Protein AF-A0A520H156-F1 (afdb_monomer_lite)

Sequence (321 aa):
MANARFVVARAAPFARDPRWNNLVDLRQGMDAGEWRDSNDGLGGGRYPYDINAVLVPAALRSIEAIARAGLLAPYARPADKVLLAQLGAMATTWSTRAPGLFVQTVAPATARAAIGRYAASVGVPPAPALAAIGDRPVRYNAIALDGQGRAVPILHSDDGFALLFGDPSAETLDVAAATIAQPFPAGLMTGIGMLVANPVHADPALQRRFGPEAYHGTVVWSWQQALVAAGLARQLARRDLPAATCTRLAAAQAGLWTAIDAGRSVQSSELWSWRYADGAYRIAPFGASGGDADESNAAQLWSTVYLAVKRPTGPAACTAR

Secondary structure (DSSP, 8-state):
-HHHHHHHHHHHHHHHS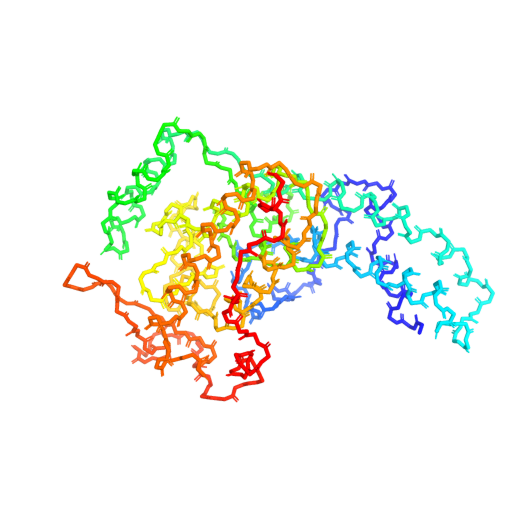-SGGGS-PPPTT-S--STT--TTTTTT-SEEHIIIIIIHHHHHHHHHHHHHTTTTGGG--TTHHHHHHHHHHHHHHHHHHSGGGTEEEE-HHHHHHHHHHHHHHTT--SHHHHHHHTTSPEEEE-SEE-TTS-EE--EETTHHHHHHH----HHHHHHHHHHHHSBTTTSSEETTEEBSEE-TTS-HHHHHHTSTTSTTSS-EEHHHHHHHHHHHHHHHT-SSS-HHHHHHHHHHHHHHHHHHHHTGGGTTSSEEEEEEETTEEEEE-TTTTS--SSPPPS--GGGGGGGT-----S--GGG--

Foldseek 3Di:
DVVLVVLLVLLVQCLVPVDLLSARFDDPPALDDDDLRDSPLQVQFTHFCLVQQFDSLLSLVVLLVCVVVVVCVVVDDPVCVVVSVCSNSSSVSRNVRRQVLFKDKAFQVLLLVLLVVLCVVQVHDSVQLCVLCPRHIQIAGARHAHPVSHGQQKHFLSVLSCLQRHQDDLVSLLNNLQQQQGDPPNHQAFLQAGFGIHNSNPDPVSLVCQALLHSSHRKHFLLSLLSNLNSLLSNLQDQPHDPVSNVSSVSSNVRRVSNCVSNVVCSLWRIWGWGQDPNHIDTHQHPPVVPRPDHTDSHDPSSCSPVPRDRDDDDRNNNPD

Structure (mmCIF, N/CA/C/O backbone):
data_AF-A0A520H156-F1
#
_entry.id   AF-A0A520H156-F1
#
loop_
_atom_site.group_PDB
_atom_site.id
_atom_site.type_symbol
_atom_site.label_atom_id
_atom_site.label_alt_id
_atom_site.label_comp_id
_atom_site.label_asym_id
_atom_site.label_entity_id
_atom_site.label_seq_id
_atom_site.pdbx_PDB_ins_code
_atom_site.Cartn_x
_atom_site.Cartn_y
_atom_site.Cartn_z
_atom_site.occupancy
_atom_site.B_iso_or_equiv
_atom_site.auth_seq_id
_atom_site.auth_comp_id
_atom_site.auth_asym_id
_atom_site.auth_atom_id
_atom_site.pdbx_PDB_model_num
ATOM 1 N N . MET A 1 1 ? 16.796 -13.173 -19.684 1.00 93.56 1 MET A N 1
ATOM 2 C CA . MET A 1 1 ? 16.211 -12.215 -20.658 1.00 93.56 1 MET A CA 1
ATOM 3 C C . MET A 1 1 ? 14.722 -12.401 -20.960 1.00 93.56 1 MET A C 1
ATOM 5 O O . MET A 1 1 ? 14.069 -11.387 -21.154 1.00 93.56 1 MET A O 1
ATOM 9 N N . ALA A 1 2 ? 14.155 -13.617 -21.018 1.00 94.12 2 ALA A N 1
ATOM 10 C CA . ALA A 1 2 ? 12.730 -13.807 -21.356 1.00 94.12 2 ALA A CA 1
ATOM 11 C C . ALA A 1 2 ? 11.772 -12.962 -20.487 1.00 94.12 2 ALA A C 1
ATOM 13 O O . ALA A 1 2 ? 10.987 -12.184 -21.025 1.00 94.12 2 ALA A O 1
ATOM 14 N N . ASN A 1 3 ? 11.935 -13.009 -19.161 1.00 94.56 3 ASN A N 1
ATOM 15 C CA . ASN A 1 3 ? 11.120 -12.224 -18.225 1.00 94.56 3 ASN A CA 1
ATOM 16 C C . ASN A 1 3 ? 11.280 -10.709 -18.424 1.00 94.56 3 ASN A C 1
ATOM 18 O O . ASN A 1 3 ? 10.296 -9.982 -18.384 1.00 94.56 3 ASN A O 1
ATOM 22 N N . ALA A 1 4 ? 12.496 -10.230 -18.713 1.00 96.00 4 ALA A N 1
ATOM 23 C CA . ALA A 1 4 ? 12.730 -8.812 -18.992 1.00 96.00 4 ALA A CA 1
ATOM 24 C C . ALA A 1 4 ? 11.957 -8.344 -20.235 1.00 96.00 4 ALA A C 1
ATOM 26 O O . ALA A 1 4 ? 11.318 -7.295 -20.209 1.00 96.00 4 ALA A O 1
ATOM 27 N N . ARG A 1 5 ? 11.952 -9.152 -21.306 1.00 96.56 5 ARG A N 1
ATOM 28 C CA . ARG A 1 5 ? 11.167 -8.857 -22.515 1.00 96.56 5 ARG A CA 1
ATOM 29 C C . ARG A 1 5 ? 9.669 -8.838 -22.225 1.00 96.56 5 ARG A C 1
ATOM 31 O O . ARG A 1 5 ? 8.981 -7.939 -22.694 1.00 96.56 5 ARG A O 1
ATOM 38 N N . PHE A 1 6 ? 9.184 -9.798 -21.439 1.00 96.56 6 PHE A N 1
ATOM 39 C CA . PHE A 1 6 ? 7.781 -9.860 -21.032 1.00 96.56 6 PHE A CA 1
ATOM 40 C C . PHE A 1 6 ? 7.357 -8.612 -20.244 1.00 96.56 6 PHE A C 1
ATOM 42 O O . PHE A 1 6 ? 6.369 -7.975 -20.604 1.00 96.56 6 PHE A O 1
ATOM 49 N N . VAL A 1 7 ? 8.133 -8.220 -19.226 1.00 97.50 7 VAL A N 1
ATOM 50 C CA . VAL A 1 7 ? 7.852 -7.026 -18.411 1.00 97.50 7 VAL A CA 1
ATOM 51 C C . VAL A 1 7 ? 7.810 -5.773 -19.280 1.00 97.50 7 VAL A C 1
ATOM 53 O O . VAL A 1 7 ? 6.844 -5.020 -19.202 1.00 97.50 7 VAL A O 1
ATOM 56 N N . VAL A 1 8 ? 8.799 -5.566 -20.158 1.00 97.19 8 VAL A N 1
ATOM 57 C CA . VAL A 1 8 ? 8.792 -4.394 -21.046 1.00 97.19 8 VAL A CA 1
ATOM 58 C C . VAL A 1 8 ? 7.595 -4.412 -21.990 1.00 97.19 8 VAL A C 1
ATOM 60 O O . VAL A 1 8 ? 6.936 -3.387 -22.143 1.00 97.19 8 VAL A O 1
ATOM 63 N N . ALA A 1 9 ? 7.266 -5.560 -22.585 1.00 97.25 9 ALA A N 1
ATOM 64 C CA . ALA A 1 9 ? 6.120 -5.669 -23.483 1.00 97.25 9 ALA A CA 1
ATOM 65 C C . ALA A 1 9 ? 4.799 -5.312 -22.779 1.00 97.25 9 ALA A C 1
ATOM 67 O O . ALA A 1 9 ? 3.979 -4.594 -23.351 1.00 97.25 9 ALA A O 1
ATOM 68 N N . ARG A 1 10 ? 4.608 -5.756 -21.529 1.00 97.81 10 ARG A N 1
ATOM 69 C CA . ARG A 1 10 ? 3.424 -5.414 -20.720 1.00 97.81 10 ARG A CA 1
ATOM 70 C C . ARG A 1 10 ? 3.425 -3.964 -20.239 1.00 97.81 10 ARG A C 1
ATOM 72 O O . ARG A 1 10 ? 2.361 -3.370 -20.138 1.00 97.81 10 ARG A O 1
ATOM 79 N N . ALA A 1 11 ? 4.595 -3.377 -20.000 1.00 98.31 11 ALA A N 1
ATOM 80 C CA . ALA A 1 11 ? 4.729 -1.999 -19.537 1.00 98.31 11 ALA A CA 1
ATOM 81 C C . ALA A 1 11 ? 4.660 -0.944 -20.664 1.00 98.31 11 ALA A C 1
ATOM 83 O O . ALA A 1 11 ? 4.410 0.236 -20.403 1.00 98.31 11 ALA A O 1
ATOM 84 N N . ALA A 1 12 ? 4.913 -1.342 -21.915 1.00 98.25 12 ALA A N 1
ATOM 85 C CA . ALA A 1 12 ? 5.037 -0.437 -23.057 1.00 98.25 12 ALA A CA 1
ATOM 86 C C . ALA A 1 12 ? 3.767 0.361 -23.420 1.00 98.25 12 ALA A C 1
ATOM 88 O O . ALA A 1 12 ? 3.921 1.501 -23.863 1.00 98.25 12 ALA A O 1
ATOM 89 N N . PRO A 1 13 ? 2.528 -0.163 -23.305 1.00 98.56 13 PRO A N 1
ATOM 90 C CA . PRO A 1 13 ? 1.322 0.619 -23.590 1.00 98.56 13 PRO A CA 1
ATOM 91 C C . PRO A 1 13 ? 1.196 1.856 -22.693 1.00 98.56 13 PRO A C 1
ATOM 93 O O . PRO A 1 13 ? 1.161 2.970 -23.210 1.00 98.56 13 PRO A O 1
ATOM 96 N N . PHE A 1 14 ? 1.235 1.684 -21.369 1.00 98.81 14 PHE A N 1
ATOM 97 C CA . PHE A 1 14 ? 1.134 2.800 -20.423 1.00 98.81 14 PHE A CA 1
ATOM 98 C C . PHE A 1 14 ? 2.312 3.773 -20.520 1.00 98.81 14 PHE A C 1
ATOM 100 O O . PHE A 1 14 ? 2.133 4.982 -20.426 1.00 98.81 14 PHE A O 1
ATOM 107 N N . ALA A 1 15 ? 3.530 3.263 -20.734 1.00 98.44 15 ALA A N 1
ATOM 108 C CA . ALA A 1 15 ? 4.706 4.122 -20.853 1.00 98.44 15 ALA A CA 1
ATOM 109 C C . ALA A 1 15 ? 4.629 5.073 -22.063 1.00 98.44 15 ALA A C 1
ATOM 111 O O . ALA A 1 15 ? 5.214 6.153 -22.018 1.00 98.44 15 ALA A O 1
ATOM 112 N N . ARG A 1 16 ? 3.919 4.675 -23.131 1.00 98.31 16 ARG A N 1
ATOM 113 C CA . ARG A 1 16 ? 3.673 5.509 -24.319 1.00 98.31 16 ARG A CA 1
ATOM 114 C C . ARG A 1 16 ? 2.491 6.456 -24.137 1.00 98.31 16 ARG A C 1
ATOM 116 O O . ARG A 1 16 ? 2.545 7.579 -24.623 1.00 98.31 16 ARG A O 1
ATOM 123 N N . ASP A 1 17 ? 1.440 5.994 -23.471 1.00 98.50 17 ASP A N 1
ATOM 124 C CA . ASP A 1 17 ? 0.195 6.733 -23.274 1.00 98.50 17 ASP A CA 1
ATOM 125 C C . ASP A 1 17 ? -0.357 6.431 -21.862 1.00 98.50 17 ASP A C 1
ATOM 127 O O . ASP A 1 17 ? -0.986 5.388 -21.648 1.00 98.50 17 ASP A O 1
ATOM 131 N N . PRO A 1 18 ? -0.056 7.278 -20.860 1.00 98.19 18 PRO A N 1
ATOM 132 C CA . PRO A 1 18 ? -0.276 6.973 -19.447 1.00 98.19 18 PRO A CA 1
ATOM 133 C C . PRO A 1 18 ? -1.725 7.236 -19.015 1.00 98.19 18 PRO A C 1
ATOM 135 O O . PRO A 1 18 ? -2.029 8.199 -18.311 1.00 98.19 18 PRO A O 1
ATOM 138 N N . ARG A 1 19 ? -2.626 6.346 -19.429 1.00 97.75 19 ARG A N 1
ATOM 139 C CA . ARG A 1 19 ? -4.057 6.336 -19.087 1.00 97.75 19 ARG A CA 1
ATOM 140 C C . ARG A 1 19 ? -4.470 4.986 -18.506 1.00 97.75 19 ARG A C 1
ATOM 142 O O . ARG A 1 19 ? -3.829 3.971 -18.775 1.00 97.75 19 ARG A O 1
ATOM 149 N N . TRP A 1 20 ? -5.546 4.969 -17.719 1.00 98.25 20 TRP A N 1
ATOM 150 C CA . TRP A 1 20 ? -5.958 3.791 -16.942 1.00 98.25 20 TRP A CA 1
ATOM 151 C C . TRP A 1 20 ? -6.163 2.532 -17.798 1.00 98.25 20 TRP A C 1
ATOM 153 O O . TRP A 1 20 ? -5.752 1.452 -17.400 1.00 98.25 20 TRP A O 1
ATOM 163 N N . ASN A 1 21 ? -6.710 2.657 -19.010 1.00 97.38 21 ASN A N 1
ATOM 164 C CA . ASN A 1 21 ? -6.968 1.513 -19.892 1.00 97.38 21 ASN A CA 1
ATOM 165 C C . ASN A 1 21 ? -5.708 0.972 -20.597 1.00 97.38 21 ASN A C 1
ATOM 167 O O . ASN A 1 21 ? -5.801 -0.003 -21.336 1.00 97.38 21 ASN A O 1
ATOM 171 N N . ASN A 1 22 ? -4.541 1.584 -20.370 1.00 98.62 22 ASN A N 1
ATOM 172 C CA . ASN A 1 22 ? -3.241 1.076 -20.810 1.00 98.62 22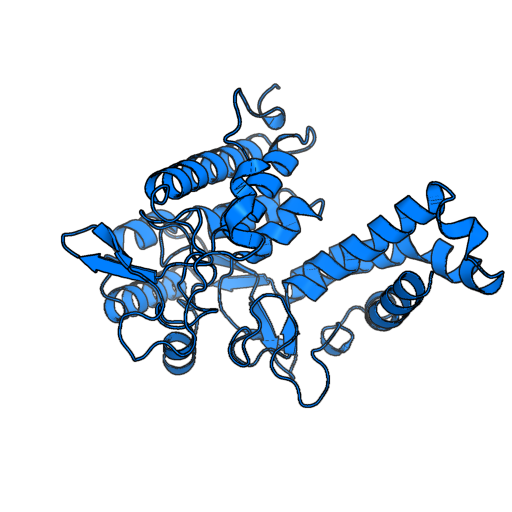 ASN A CA 1
ATOM 173 C C . ASN A 1 22 ? -2.431 0.444 -19.658 1.00 98.62 22 ASN A C 1
ATOM 175 O O . ASN A 1 22 ? -1.298 0.015 -19.888 1.00 98.62 22 ASN A O 1
ATOM 179 N N . LEU A 1 23 ? -2.980 0.406 -18.436 1.00 98.69 23 LEU A N 1
ATOM 180 C CA . LEU A 1 23 ? -2.402 -0.300 -17.290 1.00 98.69 23 LEU A CA 1
ATOM 181 C C . LEU A 1 23 ? -2.370 -1.821 -17.521 1.00 98.69 23 LEU A C 1
ATOM 183 O O . LEU A 1 23 ? -3.035 -2.352 -18.412 1.00 98.69 23 LEU A O 1
ATOM 187 N N . VAL A 1 24 ? -1.601 -2.534 -16.696 1.00 98.25 24 VAL A N 1
ATOM 188 C CA . VAL A 1 24 ? -1.604 -3.999 -16.671 1.00 98.25 24 VAL A CA 1
ATOM 189 C C . VAL A 1 24 ? -2.881 -4.468 -15.982 1.00 98.25 24 VAL A C 1
ATOM 191 O O . VAL A 1 24 ? -3.069 -4.269 -14.781 1.00 98.25 24 VAL A O 1
ATOM 194 N N . ASP A 1 25 ? -3.751 -5.086 -16.767 1.00 97.00 25 ASP A N 1
ATOM 195 C CA . ASP A 1 25 ? -4.994 -5.703 -16.336 1.00 97.00 25 ASP A CA 1
ATOM 196 C C . ASP A 1 25 ? -4.805 -7.162 -15.907 1.00 97.00 25 ASP A C 1
ATOM 198 O O . ASP A 1 25 ? -3.885 -7.863 -16.350 1.00 97.00 25 ASP A O 1
ATOM 202 N N . LEU A 1 26 ? -5.736 -7.639 -15.080 1.00 96.38 26 LEU A N 1
ATOM 203 C CA . LEU A 1 26 ? -5.983 -9.064 -14.913 1.00 96.38 26 LEU A CA 1
ATOM 204 C C . LEU A 1 26 ? -6.326 -9.695 -16.267 1.00 96.38 26 LEU A C 1
ATOM 206 O O . LEU A 1 26 ? -7.075 -9.123 -17.065 1.00 96.38 26 LEU A O 1
ATOM 210 N N . ARG A 1 27 ? -5.830 -10.913 -16.506 1.00 92.88 27 ARG A N 1
ATOM 211 C CA . ARG A 1 27 ? -6.122 -11.657 -17.739 1.00 92.88 27 ARG A CA 1
ATOM 212 C C . ARG A 1 27 ? -7.632 -11.846 -17.912 1.00 92.88 27 ARG A C 1
ATOM 214 O O . ARG A 1 27 ? -8.374 -11.986 -16.939 1.00 92.88 27 ARG A O 1
ATOM 221 N N . GLN A 1 28 ? -8.081 -11.858 -19.165 1.00 90.06 28 GLN A N 1
ATOM 222 C CA . GLN A 1 28 ? -9.489 -12.078 -19.491 1.00 90.06 28 GLN A CA 1
ATOM 223 C C . GLN A 1 28 ? -9.992 -13.393 -18.884 1.00 90.06 28 GLN A C 1
ATOM 225 O O . GLN A 1 28 ? -9.307 -14.412 -18.956 1.00 90.06 28 GLN A O 1
ATOM 230 N N . GLY A 1 29 ? -11.180 -13.346 -18.277 1.00 90.25 29 GLY A N 1
ATOM 231 C CA . GLY A 1 29 ? -11.800 -14.493 -17.609 1.00 90.25 29 GLY A CA 1
ATOM 232 C C . GLY A 1 29 ? -11.208 -14.855 -16.243 1.00 90.25 29 GLY A C 1
ATOM 233 O O . GLY A 1 29 ? -11.637 -15.845 -15.667 1.00 90.25 29 GLY A O 1
ATOM 234 N N . MET A 1 30 ? -10.240 -14.089 -15.726 1.00 92.25 30 MET A N 1
ATOM 235 C CA . MET A 1 30 ? -9.697 -14.278 -14.378 1.00 92.25 30 MET A CA 1
ATOM 236 C C . MET A 1 30 ? -10.003 -13.083 -13.488 1.00 92.25 30 MET A C 1
ATOM 238 O O . MET A 1 30 ? -9.784 -11.947 -13.914 1.00 92.25 30 MET A O 1
ATOM 242 N N . ASP A 1 31 ? -10.453 -13.356 -12.264 1.00 90.25 31 ASP A N 1
ATOM 243 C CA . ASP A 1 31 ? -10.767 -12.354 -11.234 1.00 90.25 31 ASP A CA 1
ATOM 244 C C . ASP A 1 31 ? -9.724 -12.311 -10.103 1.00 90.25 31 ASP A C 1
ATOM 246 O O . ASP A 1 31 ? -9.670 -11.345 -9.347 1.00 90.25 31 ASP A O 1
ATOM 250 N N . ALA A 1 32 ? -8.824 -13.298 -10.063 1.00 90.75 32 ALA A N 1
ATOM 251 C CA . ALA A 1 32 ? -7.607 -13.305 -9.256 1.00 90.75 32 ALA A CA 1
ATOM 252 C C . ALA A 1 32 ? -6.353 -13.187 -10.147 1.00 90.75 32 ALA A C 1
ATOM 254 O O . ALA A 1 32 ? -6.328 -13.643 -11.297 1.00 90.75 32 ALA A O 1
ATOM 255 N N . GLY A 1 33 ? -5.287 -12.576 -9.625 1.00 87.31 33 GLY A N 1
ATOM 256 C CA . GLY A 1 33 ? -4.008 -12.466 -10.344 1.00 87.31 33 GLY A CA 1
ATOM 257 C C . GLY A 1 33 ? -2.910 -11.669 -9.640 1.00 87.31 33 GLY A C 1
ATOM 258 O O . GLY A 1 33 ? -1.928 -11.299 -10.285 1.00 87.31 33 GLY A O 1
ATOM 259 N N . GLU A 1 34 ? -3.075 -11.411 -8.347 1.00 92.44 34 GLU A N 1
ATOM 260 C CA . GLU A 1 34 ? -2.066 -10.832 -7.461 1.00 92.44 34 GLU A CA 1
ATOM 261 C C . GLU A 1 34 ? -2.015 -11.631 -6.147 1.00 92.44 34 GLU A C 1
ATOM 263 O O . GLU A 1 34 ? -2.642 -12.687 -6.041 1.00 92.44 34 GLU A O 1
ATOM 268 N N . TRP A 1 35 ? -1.202 -11.193 -5.189 1.00 93.06 35 TRP A N 1
ATOM 269 C CA . TRP A 1 35 ? -0.860 -11.962 -3.993 1.00 93.06 35 TRP A CA 1
ATOM 270 C C . TRP A 1 35 ? -2.057 -12.377 -3.126 1.00 93.06 35 TRP A C 1
ATOM 272 O O . TRP A 1 35 ? -1.943 -13.379 -2.424 1.00 93.06 35 TRP A O 1
ATOM 282 N N . ARG A 1 36 ? -3.180 -11.642 -3.146 1.00 92.12 36 ARG A N 1
ATOM 283 C CA . ARG A 1 36 ? -4.384 -11.975 -2.361 1.00 92.12 36 ARG A CA 1
ATOM 284 C C . ARG A 1 36 ? -5.090 -13.225 -2.862 1.00 92.12 36 ARG A C 1
ATOM 286 O O . ARG A 1 36 ? -6.004 -13.667 -2.180 1.00 92.12 36 ARG A O 1
ATOM 293 N N . ASP A 1 37 ? -4.721 -13.728 -4.043 1.00 87.69 37 ASP A N 1
ATOM 294 C CA . ASP A 1 37 ? -5.137 -15.018 -4.611 1.00 87.69 37 ASP A CA 1
ATOM 295 C C . ASP A 1 37 ? -6.629 -15.348 -4.421 1.00 87.69 37 ASP A C 1
ATOM 297 O O . ASP A 1 37 ? -7.021 -16.456 -4.076 1.00 87.69 37 ASP A O 1
ATOM 301 N N . SER A 1 38 ? -7.486 -14.339 -4.596 1.00 91.81 38 SER A N 1
ATOM 302 C CA . SER A 1 38 ? -8.915 -14.439 -4.322 1.00 91.81 38 SER A CA 1
ATOM 303 C C . SER A 1 38 ? -9.701 -13.689 -5.385 1.00 91.81 38 SER A C 1
ATOM 305 O O . SER A 1 38 ? -9.380 -12.543 -5.701 1.00 91.81 38 SER A O 1
ATOM 307 N N . ASN A 1 39 ? -10.765 -14.309 -5.904 1.00 93.00 39 ASN A N 1
ATOM 308 C CA . ASN A 1 39 ? -11.640 -13.702 -6.920 1.00 93.00 39 ASN A CA 1
ATOM 309 C C . ASN A 1 39 ? -12.288 -12.395 -6.436 1.00 93.00 39 ASN A C 1
ATOM 311 O O . ASN A 1 39 ? -12.619 -11.514 -7.225 1.00 93.00 39 ASN A O 1
ATOM 315 N N . ASP A 1 40 ? -12.439 -12.255 -5.120 1.00 94.75 40 ASP A N 1
ATOM 316 C CA . ASP A 1 40 ? -13.001 -11.070 -4.489 1.00 94.75 40 ASP A CA 1
ATOM 317 C C . ASP A 1 40 ? -11.930 -10.082 -4.004 1.00 94.75 40 ASP A C 1
ATOM 319 O O . ASP A 1 40 ? -12.276 -8.958 -3.635 1.00 94.75 40 ASP A O 1
ATOM 323 N N . GLY A 1 41 ? -10.643 -10.445 -4.093 1.00 95.06 41 GLY A N 1
ATOM 324 C CA . GLY A 1 41 ? -9.508 -9.736 -3.492 1.00 95.06 41 GLY A CA 1
ATOM 325 C C . GLY A 1 41 ? -9.318 -8.292 -3.943 1.00 95.06 41 GLY A C 1
ATOM 326 O O . GLY A 1 41 ? -8.795 -7.476 -3.186 1.00 95.06 41 GLY A O 1
ATOM 327 N N . LEU A 1 42 ? -9.821 -7.947 -5.130 1.00 97.75 42 LEU A N 1
ATOM 328 C CA . LEU A 1 42 ? -9.797 -6.586 -5.674 1.00 97.75 42 LEU A CA 1
ATOM 329 C C . LEU A 1 42 ? -11.164 -5.897 -5.654 1.00 97.75 42 LEU A C 1
ATOM 331 O O . LEU A 1 42 ? -11.317 -4.838 -6.258 1.00 97.75 42 LEU A O 1
ATOM 335 N N . GLY A 1 43 ? -12.185 -6.499 -5.040 1.00 96.50 43 GLY A N 1
ATOM 336 C CA . GLY A 1 43 ? -13.524 -5.916 -4.946 1.00 96.50 43 GLY A CA 1
ATOM 337 C C . GLY A 1 43 ? -14.209 -5.685 -6.296 1.00 96.50 43 GLY A C 1
ATOM 338 O O . GLY A 1 43 ? -14.999 -4.754 -6.423 1.00 96.50 43 GLY A O 1
ATOM 339 N N . GLY A 1 44 ? -13.900 -6.508 -7.306 1.00 96.00 44 GLY A N 1
ATOM 340 C CA . GLY A 1 44 ? -14.343 -6.317 -8.696 1.00 96.00 44 GLY A CA 1
ATOM 341 C C . GLY A 1 44 ? -13.398 -5.459 -9.553 1.00 96.00 44 GLY A C 1
ATOM 342 O O . GLY A 1 44 ? -13.707 -5.156 -10.706 1.00 96.00 44 GLY A O 1
ATOM 343 N N . GLY A 1 45 ? -12.245 -5.064 -9.009 1.00 97.56 45 GLY A N 1
ATOM 344 C CA . GLY A 1 45 ? -11.188 -4.377 -9.743 1.00 97.56 45 GLY A CA 1
ATOM 345 C C . GLY A 1 45 ? -10.552 -5.231 -10.845 1.00 97.56 45 GLY A C 1
ATOM 346 O O . GLY A 1 45 ? -10.483 -6.454 -10.759 1.00 97.56 45 GLY A O 1
ATOM 347 N N . ARG A 1 46 ? -10.056 -4.567 -11.893 1.00 97.81 46 ARG A N 1
ATOM 348 C CA . ARG A 1 46 ? -9.333 -5.170 -13.028 1.00 97.81 46 ARG A CA 1
ATOM 349 C C . ARG A 1 46 ? -7.871 -4.751 -13.109 1.00 97.81 46 ARG A C 1
ATOM 351 O O . ARG A 1 46 ? -7.073 -5.489 -13.681 1.00 97.81 46 ARG A O 1
ATOM 358 N N . TYR A 1 47 ? -7.529 -3.592 -12.554 1.00 98.44 47 TYR A N 1
ATOM 359 C CA . TYR A 1 47 ? -6.180 -3.032 -12.570 1.00 98.44 47 TYR A CA 1
ATOM 360 C C . TYR A 1 47 ? -5.677 -2.903 -11.128 1.00 98.44 47 TYR A C 1
ATOM 362 O O . TYR A 1 47 ? -6.041 -1.932 -10.464 1.00 98.44 47 TYR A O 1
ATOM 370 N N . PRO A 1 48 ? -4.884 -3.861 -10.617 1.00 98.50 48 PRO A N 1
ATOM 371 C CA . PRO A 1 48 ? -4.429 -3.849 -9.226 1.00 98.50 48 PRO A CA 1
ATOM 372 C C . PRO A 1 48 ? -3.440 -2.710 -8.945 1.00 98.50 48 PRO A C 1
ATOM 374 O O . PRO A 1 48 ? -2.578 -2.425 -9.789 1.00 98.50 48 PRO A O 1
ATOM 377 N N . TYR A 1 49 ? -3.533 -2.081 -7.769 1.00 98.62 49 TYR A N 1
ATOM 378 C CA . TYR A 1 49 ? -2.604 -1.029 -7.337 1.00 98.62 49 TYR A CA 1
ATOM 379 C C . TYR A 1 49 ? -1.171 -1.547 -7.199 1.00 98.62 49 TYR A C 1
ATOM 381 O O . TYR A 1 49 ? -0.244 -0.946 -7.743 1.00 98.62 49 TYR A O 1
ATOM 389 N N . ASP A 1 50 ? -0.980 -2.662 -6.495 1.00 98.06 50 ASP A N 1
ATOM 390 C CA . ASP A 1 50 ? 0.333 -3.237 -6.202 1.00 98.06 50 ASP A CA 1
ATOM 391 C C . ASP A 1 50 ? 1.110 -3.524 -7.496 1.00 98.06 50 ASP A C 1
ATOM 393 O O . ASP A 1 50 ? 2.265 -3.122 -7.638 1.00 98.06 50 ASP A O 1
ATOM 397 N N . ILE A 1 51 ? 0.450 -4.096 -8.503 1.00 98.25 51 ILE A N 1
ATOM 398 C CA . ILE A 1 51 ? 1.036 -4.341 -9.818 1.00 98.25 51 ILE A CA 1
ATOM 399 C C . ILE A 1 51 ? 1.405 -3.021 -10.503 1.00 98.25 51 ILE A C 1
ATOM 401 O O . ILE A 1 51 ? 2.542 -2.833 -10.941 1.00 98.25 51 ILE A O 1
ATOM 405 N N . ASN A 1 52 ? 0.446 -2.104 -10.618 1.00 98.56 52 ASN A N 1
ATOM 406 C CA . ASN A 1 52 ? 0.548 -0.973 -11.534 1.00 98.56 52 ASN A CA 1
ATOM 407 C C . ASN A 1 52 ? 1.275 0.238 -10.951 1.00 98.56 52 ASN A C 1
ATOM 409 O O . ASN A 1 52 ? 2.108 0.845 -11.623 1.00 98.56 52 ASN A O 1
ATOM 413 N N . ALA A 1 53 ? 0.977 0.603 -9.709 1.00 97.88 53 ALA A N 1
ATOM 414 C CA . ALA A 1 53 ? 1.632 1.715 -9.038 1.00 97.88 53 ALA A CA 1
ATOM 415 C C . ALA A 1 53 ? 3.033 1.333 -8.536 1.00 97.88 53 ALA A C 1
ATOM 417 O O . ALA A 1 53 ? 3.878 2.220 -8.384 1.00 97.88 53 ALA A O 1
ATOM 418 N N . VAL A 1 54 ? 3.301 0.036 -8.310 1.00 97.88 54 VAL A N 1
ATOM 419 C CA . VAL A 1 54 ? 4.519 -0.403 -7.615 1.00 97.88 54 VAL A CA 1
ATOM 420 C C . VAL A 1 54 ? 5.362 -1.422 -8.382 1.00 97.88 54 VAL A C 1
ATOM 422 O O . VAL A 1 54 ? 6.507 -1.117 -8.730 1.00 97.88 54 VAL A O 1
ATOM 425 N N . LEU A 1 55 ? 4.859 -2.632 -8.635 1.00 98.31 55 LEU A N 1
ATOM 426 C CA . LEU A 1 55 ? 5.701 -3.738 -9.103 1.00 98.31 55 LEU A CA 1
ATOM 427 C C . LEU A 1 55 ? 6.192 -3.545 -10.537 1.00 98.31 55 LEU A C 1
ATOM 429 O O . LEU A 1 55 ? 7.350 -3.850 -10.817 1.00 98.31 55 LEU A O 1
ATOM 433 N N . VAL A 1 56 ? 5.378 -2.994 -11.440 1.00 98.62 56 VAL A N 1
ATOM 434 C CA . VAL A 1 56 ? 5.813 -2.677 -12.810 1.00 98.62 56 VAL A CA 1
ATOM 435 C C . VAL A 1 56 ? 6.977 -1.672 -12.823 1.00 98.62 56 VAL A C 1
ATOM 437 O O . VAL A 1 56 ? 8.031 -2.012 -13.375 1.00 98.62 56 VAL A O 1
ATOM 440 N N . PRO A 1 57 ? 6.877 -0.466 -12.218 1.00 98.25 57 PRO A N 1
ATOM 441 C CA . PRO A 1 57 ? 8.010 0.457 -12.184 1.00 98.25 57 PRO A CA 1
ATOM 442 C C . PRO A 1 57 ? 9.223 -0.103 -11.427 1.00 98.25 57 PRO A C 1
ATOM 444 O O . PRO A 1 57 ? 10.357 0.141 -11.846 1.00 98.25 57 PRO A O 1
ATOM 447 N N . ALA A 1 58 ? 9.016 -0.870 -10.350 1.00 98.12 58 ALA A N 1
ATOM 448 C CA . ALA A 1 58 ? 10.108 -1.525 -9.632 1.00 98.12 58 ALA A CA 1
ATOM 449 C C . ALA A 1 58 ? 10.840 -2.546 -10.516 1.00 98.12 58 ALA A C 1
ATOM 451 O O . ALA A 1 58 ? 12.064 -2.493 -10.626 1.00 98.12 58 ALA A O 1
ATOM 452 N N . ALA A 1 59 ? 10.103 -3.410 -11.219 1.00 98.31 59 ALA A N 1
ATOM 453 C CA . ALA A 1 59 ? 10.668 -4.407 -12.120 1.00 98.31 59 ALA A CA 1
ATOM 454 C C . ALA A 1 59 ? 11.475 -3.758 -13.251 1.00 98.31 59 ALA A C 1
ATOM 456 O O . ALA A 1 59 ? 12.578 -4.212 -13.546 1.00 98.31 59 ALA A O 1
ATOM 457 N N . LEU A 1 60 ? 10.979 -2.668 -13.848 1.00 98.56 60 LEU A N 1
ATOM 458 C CA . LEU A 1 60 ? 11.715 -1.923 -14.876 1.00 98.56 60 LEU A CA 1
ATOM 459 C C . LEU A 1 60 ? 13.057 -1.388 -14.344 1.00 98.56 60 LEU A C 1
ATOM 461 O O . LEU A 1 60 ? 14.084 -1.589 -14.995 1.00 98.56 60 LEU A O 1
ATOM 465 N N . ARG A 1 61 ? 13.076 -0.789 -13.141 1.00 98.06 61 ARG A N 1
ATOM 466 C CA . ARG A 1 61 ? 14.321 -0.327 -12.493 1.00 98.06 61 ARG A CA 1
ATOM 467 C C . ARG A 1 61 ? 15.264 -1.477 -12.148 1.00 98.06 61 ARG A C 1
ATOM 469 O O . ARG A 1 61 ? 16.474 -1.355 -12.336 1.00 98.06 61 ARG A O 1
ATOM 476 N N . SER A 1 62 ? 14.739 -2.603 -11.671 1.00 97.56 62 SER A N 1
ATOM 477 C CA . SER A 1 62 ? 15.549 -3.787 -11.377 1.00 97.56 62 SER A CA 1
ATOM 478 C C . SER A 1 62 ? 16.176 -4.365 -12.644 1.00 97.56 62 SER A C 1
ATOM 480 O O . SER A 1 62 ? 17.370 -4.654 -12.651 1.00 97.56 62 SER A O 1
ATOM 482 N N . ILE A 1 63 ? 15.417 -4.484 -13.738 1.00 98.00 63 ILE A N 1
ATOM 483 C CA . ILE A 1 63 ? 15.949 -4.944 -15.028 1.00 98.00 63 ILE A CA 1
ATOM 484 C C . ILE A 1 63 ? 17.042 -3.987 -15.511 1.00 98.00 63 ILE A C 1
ATOM 486 O O . ILE A 1 63 ? 18.094 -4.450 -15.948 1.00 98.00 63 ILE A O 1
ATOM 490 N N . GLU A 1 64 ? 16.838 -2.673 -15.395 1.00 97.69 64 GLU A N 1
ATOM 491 C CA . GLU A 1 64 ? 17.841 -1.669 -15.761 1.00 97.69 64 GLU A CA 1
ATOM 492 C C . GLU A 1 64 ? 19.124 -1.819 -14.933 1.00 97.69 64 GLU A C 1
ATOM 494 O O . GLU A 1 64 ? 20.226 -1.769 -15.479 1.00 97.69 64 GLU A O 1
ATOM 499 N N . ALA A 1 65 ? 19.008 -2.030 -13.620 1.00 97.31 65 ALA A N 1
ATOM 500 C CA . ALA A 1 65 ? 20.157 -2.243 -12.743 1.00 97.31 65 ALA A CA 1
ATOM 501 C C . ALA A 1 65 ? 20.932 -3.521 -13.108 1.00 97.31 65 ALA A C 1
ATOM 503 O O . ALA A 1 65 ? 22.153 -3.478 -13.257 1.00 97.31 65 ALA A O 1
ATOM 504 N N . ILE A 1 66 ? 20.230 -4.639 -13.330 1.00 96.81 66 ILE A N 1
ATOM 505 C CA . ILE A 1 66 ? 20.836 -5.916 -13.744 1.00 96.81 66 ILE A CA 1
ATOM 506 C C . ILE A 1 66 ? 21.502 -5.773 -15.126 1.00 96.81 66 ILE A C 1
ATOM 508 O O . ILE A 1 66 ? 22.590 -6.306 -15.350 1.00 96.81 66 ILE A O 1
ATOM 512 N N . ALA A 1 67 ? 20.886 -5.026 -16.049 1.00 95.75 67 ALA A N 1
ATOM 513 C CA . ALA A 1 67 ? 21.449 -4.735 -17.365 1.00 95.75 67 ALA A CA 1
ATOM 514 C C . ALA A 1 67 ? 22.736 -3.903 -17.269 1.00 95.75 67 ALA A C 1
ATOM 516 O O . ALA A 1 67 ? 23.739 -4.267 -17.882 1.00 95.75 67 ALA A O 1
ATOM 517 N N . ARG A 1 68 ? 22.733 -2.826 -16.469 1.00 96.25 68 ARG A N 1
ATOM 518 C CA . ARG A 1 68 ? 23.910 -1.970 -16.234 1.00 96.25 68 ARG A CA 1
ATOM 519 C C . ARG A 1 68 ? 25.058 -2.718 -15.563 1.00 96.25 68 ARG A C 1
ATOM 521 O O . ARG A 1 68 ? 26.211 -2.443 -15.868 1.00 96.25 68 ARG A O 1
ATOM 528 N N . ALA A 1 69 ? 24.750 -3.694 -14.712 1.00 97.19 69 ALA A N 1
ATOM 529 C CA . ALA A 1 69 ? 25.741 -4.589 -14.117 1.00 97.19 69 ALA A CA 1
ATOM 530 C C . ALA A 1 69 ? 26.320 -5.624 -15.110 1.00 97.19 69 ALA A C 1
ATOM 532 O O . ALA A 1 69 ? 27.156 -6.436 -14.728 1.00 97.19 69 ALA A O 1
ATOM 533 N N . GLY A 1 70 ? 25.864 -5.648 -16.368 1.00 95.69 70 GLY A N 1
ATOM 534 C CA . GLY A 1 70 ? 26.333 -6.583 -17.396 1.00 95.69 70 GLY A CA 1
ATOM 535 C C . GLY A 1 70 ? 25.762 -8.001 -17.279 1.00 95.69 70 GLY A C 1
ATOM 536 O O . GLY A 1 70 ? 26.012 -8.835 -18.147 1.00 95.69 70 GLY A O 1
ATOM 537 N N . LEU A 1 71 ? 24.932 -8.282 -16.269 1.00 95.81 71 LEU A N 1
ATOM 538 C CA . LEU A 1 71 ? 24.429 -9.629 -15.969 1.00 95.81 71 LEU A CA 1
ATOM 539 C C . LEU A 1 71 ? 23.441 -10.163 -17.022 1.00 95.81 71 LEU A C 1
ATOM 541 O O . LEU A 1 71 ? 23.211 -11.369 -17.111 1.00 95.81 71 LEU A O 1
ATOM 545 N N . LEU A 1 72 ? 22.858 -9.283 -17.844 1.00 94.94 72 LEU A N 1
ATOM 546 C CA . LEU A 1 72 ? 21.995 -9.680 -18.963 1.00 94.94 72 LEU A CA 1
ATOM 547 C C . LEU A 1 72 ? 22.754 -9.894 -20.277 1.00 94.94 72 LEU A C 1
ATOM 549 O O . LEU A 1 72 ? 22.174 -10.474 -21.197 1.00 94.94 72 LEU A O 1
ATOM 553 N N . ALA A 1 73 ? 24.014 -9.456 -20.380 1.00 93.00 73 ALA A N 1
ATOM 554 C CA . ALA A 1 73 ? 24.760 -9.451 -21.638 1.00 93.00 73 ALA A CA 1
ATOM 555 C C . ALA A 1 73 ? 24.874 -10.841 -22.299 1.00 93.00 73 ALA A C 1
ATOM 557 O O . ALA A 1 73 ? 24.595 -10.920 -23.495 1.00 93.00 73 ALA A O 1
ATOM 558 N N . PRO A 1 74 ? 25.147 -11.946 -21.567 1.00 95.12 74 PRO A N 1
ATOM 559 C CA . PRO A 1 74 ? 25.223 -13.285 -22.170 1.00 95.12 74 PRO A CA 1
ATOM 560 C C . PRO A 1 74 ? 23.903 -13.786 -22.774 1.00 95.12 74 PRO A C 1
ATOM 562 O O . PRO A 1 74 ? 23.890 -14.722 -23.567 1.00 95.12 74 PRO A O 1
ATOM 565 N N . TYR A 1 75 ? 22.777 -13.181 -22.393 1.00 94.62 75 TYR A N 1
ATOM 566 C CA . TYR A 1 75 ? 21.431 -13.618 -22.770 1.00 94.62 75 TYR A CA 1
ATOM 567 C C . TYR A 1 75 ? 20.736 -12.647 -23.738 1.00 94.62 75 TYR A C 1
ATOM 569 O O . TYR A 1 75 ? 19.595 -12.893 -24.159 1.00 94.62 75 TYR A O 1
ATOM 577 N N . ALA A 1 76 ? 21.372 -11.508 -24.022 1.00 94.00 76 ALA A N 1
ATOM 578 C CA . ALA A 1 76 ? 20.823 -10.432 -24.829 1.00 94.00 76 ALA A CA 1
ATOM 579 C C . ALA A 1 76 ? 21.140 -10.639 -26.315 1.00 94.00 76 ALA A C 1
ATOM 581 O O . ALA A 1 76 ? 22.242 -11.008 -26.706 1.00 94.00 76 ALA A O 1
ATOM 582 N N . ARG A 1 77 ? 20.153 -10.359 -27.163 1.00 94.44 77 ARG A N 1
ATOM 583 C CA . ARG A 1 77 ? 20.285 -10.268 -28.620 1.00 94.44 77 ARG A CA 1
ATOM 584 C C . ARG A 1 77 ? 20.492 -8.802 -29.010 1.00 94.44 77 ARG A C 1
ATOM 586 O O . ARG A 1 77 ? 20.063 -7.923 -28.262 1.00 94.44 77 ARG A O 1
ATOM 593 N N . PRO A 1 78 ? 21.036 -8.499 -30.203 1.00 91.75 78 PRO A N 1
ATOM 594 C CA . PRO A 1 78 ? 21.195 -7.116 -30.662 1.00 91.75 78 PRO A CA 1
ATOM 595 C C . PRO A 1 78 ? 19.912 -6.271 -30.571 1.00 91.75 78 PRO A C 1
ATOM 597 O O . PRO A 1 78 ? 19.968 -5.124 -30.136 1.00 91.75 78 PRO A O 1
ATOM 600 N N . ALA A 1 79 ? 18.751 -6.862 -30.881 1.00 87.94 79 ALA A N 1
ATOM 601 C CA . ALA A 1 79 ? 17.445 -6.204 -30.782 1.00 87.94 79 ALA A CA 1
ATOM 602 C C . ALA A 1 79 ? 17.057 -5.787 -29.347 1.00 87.94 79 ALA A C 1
ATOM 604 O O . ALA A 1 79 ? 16.268 -4.864 -29.168 1.00 87.94 79 ALA A O 1
ATOM 605 N N . ASP A 1 80 ? 17.625 -6.420 -28.316 1.00 94.38 80 ASP A N 1
ATOM 606 C CA . ASP A 1 80 ? 17.320 -6.081 -26.924 1.00 94.38 80 ASP A CA 1
ATOM 607 C C . ASP A 1 80 ? 18.008 -4.786 -26.471 1.00 94.38 80 ASP A C 1
ATOM 609 O O . ASP A 1 80 ? 17.620 -4.227 -25.451 1.00 94.38 80 ASP A O 1
ATOM 613 N N . LYS A 1 81 ? 18.996 -4.265 -27.216 1.00 91.06 81 LYS A N 1
ATOM 614 C CA . LYS A 1 81 ? 19.687 -3.016 -26.850 1.00 91.06 81 LYS A CA 1
ATOM 615 C C . LYS A 1 81 ? 18.724 -1.831 -26.762 1.00 91.06 81 LYS A C 1
ATOM 617 O O . LYS A 1 81 ? 18.794 -1.064 -25.808 1.00 91.06 81 LYS A O 1
ATOM 622 N N . VAL A 1 82 ? 17.806 -1.713 -27.724 1.00 91.12 82 VAL A N 1
ATOM 623 C CA . VAL A 1 82 ? 16.793 -0.642 -27.749 1.00 91.12 82 VAL A CA 1
ATOM 624 C C . VAL A 1 82 ? 15.839 -0.779 -26.565 1.00 91.12 82 VAL A C 1
ATOM 626 O O . VAL A 1 82 ? 15.559 0.201 -25.883 1.00 91.12 82 VAL A O 1
ATOM 629 N N . LEU A 1 83 ? 15.401 -2.009 -26.283 1.00 93.44 83 LEU A N 1
ATOM 630 C CA . LEU A 1 83 ? 14.550 -2.325 -25.139 1.00 93.44 83 LEU A CA 1
ATOM 631 C C . LEU A 1 83 ? 15.214 -1.922 -23.818 1.00 93.44 83 LEU A C 1
ATOM 633 O O . LEU A 1 83 ? 14.601 -1.240 -23.002 1.00 93.44 83 LEU A O 1
ATOM 637 N N . LEU A 1 84 ? 16.470 -2.326 -23.613 1.00 95.31 84 LEU A N 1
ATOM 638 C CA . LEU A 1 84 ? 17.200 -2.051 -22.376 1.00 95.31 84 LEU A CA 1
ATOM 639 C C . LEU A 1 84 ? 17.466 -0.548 -22.194 1.00 95.31 84 LEU A C 1
ATOM 641 O O . LEU A 1 84 ? 17.385 -0.053 -21.074 1.00 95.31 84 LEU A O 1
ATOM 645 N N . ALA A 1 85 ? 17.717 0.186 -23.283 1.00 94.44 85 ALA A N 1
ATOM 646 C CA . ALA A 1 85 ? 17.948 1.630 -23.248 1.00 94.44 85 ALA A CA 1
ATOM 647 C C . ALA A 1 85 ? 16.710 2.450 -22.826 1.00 94.44 85 ALA A C 1
ATOM 649 O O . ALA A 1 85 ? 16.855 3.579 -22.369 1.00 94.44 85 ALA A O 1
ATOM 650 N N . GLN A 1 86 ? 15.497 1.904 -22.964 1.00 95.81 86 GLN A N 1
ATOM 651 C CA . GLN A 1 86 ? 14.247 2.606 -22.638 1.00 95.81 86 GLN A CA 1
ATOM 652 C C . GLN A 1 86 ? 13.773 2.392 -21.191 1.00 95.81 86 GLN A C 1
ATOM 654 O O . GLN A 1 86 ? 12.875 3.103 -20.734 1.00 95.81 86 GLN A O 1
ATOM 659 N N . LEU A 1 87 ? 14.364 1.445 -20.453 1.00 97.75 87 LEU A N 1
ATOM 660 C CA . LEU A 1 87 ? 13.870 1.001 -19.143 1.00 97.75 87 LEU A CA 1
ATOM 661 C C . LEU A 1 87 ? 13.733 2.133 -18.121 1.00 97.75 87 LEU A C 1
ATOM 663 O O . LEU A 1 87 ? 12.679 2.248 -17.497 1.00 97.75 87 LEU A O 1
ATOM 667 N N . GLY A 1 88 ? 14.753 2.985 -17.976 1.00 97.69 88 GLY A N 1
ATOM 668 C CA . GLY A 1 88 ? 14.728 4.086 -17.008 1.00 97.69 88 GLY A CA 1
ATOM 669 C C . GLY A 1 88 ? 13.626 5.110 -17.303 1.00 97.69 88 GLY A C 1
ATOM 670 O O . GLY A 1 88 ? 12.900 5.536 -16.399 1.00 97.69 88 GLY A O 1
ATOM 671 N N . ALA A 1 89 ? 13.427 5.448 -18.582 1.00 98.12 89 ALA A N 1
ATOM 672 C CA . ALA A 1 89 ? 12.366 6.360 -19.013 1.00 98.12 89 ALA A CA 1
ATOM 673 C C . ALA A 1 89 ? 10.976 5.753 -18.769 1.00 98.12 89 ALA A C 1
ATOM 675 O O . ALA A 1 89 ? 10.109 6.406 -18.188 1.00 98.12 89 ALA A O 1
ATOM 676 N N . MET A 1 90 ? 10.782 4.477 -19.124 1.00 98.50 90 MET A N 1
ATOM 677 C CA . MET A 1 90 ? 9.537 3.761 -18.839 1.00 98.50 90 MET A CA 1
ATOM 678 C C . MET A 1 90 ? 9.254 3.717 -17.334 1.00 98.50 90 MET A C 1
ATOM 680 O O . MET A 1 90 ? 8.150 4.052 -16.911 1.00 98.50 90 MET A O 1
ATOM 684 N N . ALA A 1 91 ? 10.248 3.360 -16.516 1.00 98.25 91 ALA A N 1
ATOM 685 C CA . ALA A 1 91 ? 10.107 3.304 -15.065 1.00 98.25 91 ALA A CA 1
ATOM 686 C C . ALA A 1 91 ? 9.723 4.666 -14.468 1.00 98.25 91 ALA A C 1
ATOM 688 O O . ALA A 1 91 ? 8.912 4.736 -13.542 1.00 98.25 91 ALA A O 1
ATOM 689 N N . THR A 1 92 ? 10.275 5.752 -15.014 1.00 97.69 92 THR A N 1
ATOM 690 C CA . THR A 1 92 ? 9.948 7.123 -14.607 1.00 97.69 92 THR A CA 1
ATOM 691 C C . THR A 1 92 ? 8.498 7.462 -14.935 1.00 97.69 92 THR A C 1
ATOM 693 O O . THR A 1 92 ? 7.765 7.900 -14.049 1.00 97.69 92 THR A O 1
ATOM 696 N N . THR A 1 93 ? 8.039 7.194 -16.161 1.00 98.44 93 THR A N 1
ATOM 697 C CA . THR A 1 93 ? 6.632 7.405 -16.535 1.00 98.44 93 THR A CA 1
ATOM 698 C C . THR A 1 93 ? 5.692 6.615 -15.629 1.00 98.44 93 THR A C 1
ATOM 700 O O . THR A 1 93 ? 4.757 7.184 -15.071 1.00 98.44 93 THR A O 1
ATOM 703 N N . TRP A 1 94 ? 5.963 5.326 -15.414 1.00 98.44 94 TRP A N 1
ATOM 704 C CA . TRP A 1 94 ? 5.152 4.479 -14.539 1.00 98.44 94 TRP A CA 1
ATOM 705 C C . TRP A 1 94 ? 5.101 5.011 -13.104 1.00 98.44 94 TRP A C 1
ATOM 707 O O . TRP A 1 94 ? 4.017 5.262 -12.586 1.00 98.44 94 TRP A O 1
ATOM 717 N N . SER A 1 95 ? 6.258 5.260 -12.483 1.00 96.38 95 SER A N 1
ATOM 718 C CA . SER A 1 95 ? 6.313 5.688 -11.076 1.00 96.38 95 SER A CA 1
ATOM 719 C C . SER A 1 95 ? 5.777 7.099 -10.820 1.00 96.38 95 SER A C 1
ATOM 721 O O . SER A 1 95 ? 5.400 7.395 -9.691 1.00 96.38 95 SER A O 1
ATOM 723 N N . THR A 1 96 ? 5.700 7.958 -11.840 1.00 95.50 96 THR A N 1
ATOM 724 C CA . THR A 1 96 ? 5.163 9.324 -11.700 1.00 95.50 96 THR A CA 1
ATOM 725 C C . THR A 1 96 ? 3.693 9.445 -12.091 1.00 95.50 96 THR A C 1
ATOM 727 O O . THR A 1 96 ? 3.002 10.321 -11.576 1.00 95.50 96 THR A O 1
ATOM 730 N N . ARG A 1 97 ? 3.195 8.596 -13.002 1.00 97.69 97 ARG A N 1
ATOM 731 C CA . ARG A 1 97 ? 1.830 8.705 -13.542 1.00 97.69 97 ARG A CA 1
ATOM 732 C C . ARG A 1 97 ? 0.855 7.686 -12.964 1.00 97.69 97 ARG A C 1
ATOM 734 O O . ARG A 1 97 ? -0.287 8.052 -12.712 1.00 97.69 97 ARG A O 1
ATOM 741 N N . ALA A 1 98 ? 1.274 6.437 -12.752 1.00 98.00 98 ALA A N 1
ATOM 742 C CA . ALA A 1 98 ? 0.359 5.376 -12.329 1.00 98.00 98 ALA A CA 1
ATOM 743 C C . ALA A 1 98 ? -0.220 5.592 -10.917 1.00 98.00 98 ALA A C 1
ATOM 745 O O . ALA A 1 98 ? -1.438 5.484 -10.792 1.00 98.00 98 ALA A O 1
ATOM 746 N N . PRO A 1 99 ? 0.564 5.965 -9.877 1.00 96.19 99 PRO A N 1
ATOM 747 C CA . PRO A 1 99 ? 0.025 6.102 -8.519 1.00 96.19 99 PRO A CA 1
ATOM 748 C C . PRO A 1 99 ? -1.146 7.085 -8.420 1.00 96.19 99 PRO A C 1
ATOM 750 O O . PRO A 1 99 ? -2.133 6.808 -7.745 1.00 96.19 99 PRO A O 1
ATOM 753 N N . GLY A 1 100 ? -1.081 8.203 -9.153 1.00 96.38 100 GLY A N 1
ATOM 754 C CA . GLY A 1 100 ? -2.118 9.238 -9.140 1.00 96.38 100 GLY A CA 1
ATOM 755 C C . GLY A 1 100 ? -3.494 8.766 -9.620 1.00 96.38 100 GLY A C 1
ATOM 756 O O . GLY A 1 100 ? -4.491 9.383 -9.262 1.00 96.38 100 GLY A O 1
ATOM 757 N N . LEU A 1 101 ? -3.568 7.667 -10.379 1.00 98.25 101 LEU A N 1
ATOM 758 C CA . LEU A 1 101 ? -4.839 7.090 -10.828 1.00 98.25 101 LEU A CA 1
ATOM 759 C C . LEU A 1 101 ? -5.614 6.413 -9.687 1.00 98.25 101 LEU A C 1
ATOM 761 O O . LEU A 1 101 ? -6.830 6.286 -9.776 1.00 98.25 101 LEU A O 1
ATOM 765 N N . PHE A 1 102 ? -4.925 6.002 -8.619 1.00 98.56 102 PHE A N 1
ATOM 766 C CA . PHE A 1 102 ? -5.509 5.265 -7.495 1.00 98.56 102 PHE A CA 1
ATOM 767 C C . PHE A 1 102 ? -5.821 6.156 -6.290 1.00 98.56 102 PHE A C 1
ATOM 769 O O . PHE A 1 102 ? -6.574 5.749 -5.407 1.00 98.56 102 PHE A O 1
ATOM 776 N N . VAL A 1 103 ? -5.267 7.370 -6.237 1.00 97.81 103 VAL A N 1
ATOM 777 C CA . VAL A 1 103 ? -5.425 8.272 -5.090 1.00 97.81 103 VAL A CA 1
ATOM 778 C C . VAL A 1 103 ? -6.889 8.654 -4.905 1.00 97.81 103 VAL A C 1
ATOM 780 O O . VAL A 1 103 ? -7.519 9.232 -5.787 1.00 97.81 103 VAL A O 1
ATOM 783 N N . GLN A 1 104 ? -7.405 8.390 -3.712 1.00 98.31 104 GLN A N 1
ATOM 784 C CA . GLN A 1 104 ? -8.710 8.832 -3.249 1.00 98.31 104 GLN A CA 1
ATOM 785 C C . GLN A 1 104 ? -8.550 9.964 -2.239 1.00 98.31 104 GLN A C 1
ATOM 787 O O . GLN A 1 104 ? -7.595 10.004 -1.462 1.00 98.31 104 GLN A O 1
ATOM 792 N N . THR A 1 105 ? -9.500 10.898 -2.242 1.00 98.38 105 THR A N 1
ATOM 793 C CA . THR A 1 105 ? -9.623 11.938 -1.215 1.00 98.38 105 THR A CA 1
ATOM 794 C C . THR A 1 105 ? -11.073 12.009 -0.767 1.00 98.38 105 THR A C 1
ATOM 796 O O . THR A 1 105 ? -11.961 12.301 -1.563 1.00 98.38 105 THR A O 1
ATOM 799 N N . VAL A 1 106 ? -11.314 11.747 0.514 1.00 98.56 106 VAL A N 1
ATOM 800 C CA . VAL A 1 106 ? -12.648 11.746 1.115 1.00 98.56 106 VAL A CA 1
ATOM 801 C C . VAL A 1 106 ? -12.776 12.957 2.027 1.00 98.56 106 VAL A C 1
ATOM 803 O O . VAL A 1 106 ? -11.936 13.191 2.900 1.00 98.56 106 VAL A O 1
ATOM 806 N N . ALA A 1 107 ? -13.839 13.736 1.825 1.00 98.44 107 ALA A N 1
ATOM 807 C CA . ALA A 1 107 ? -14.125 14.905 2.646 1.00 98.44 107 ALA A CA 1
ATOM 808 C C . ALA A 1 107 ? -14.312 14.515 4.129 1.00 98.44 107 ALA A C 1
ATOM 810 O O . ALA A 1 107 ? -14.881 13.452 4.400 1.00 98.44 107 ALA A O 1
ATOM 811 N N . PRO A 1 108 ? -13.910 15.370 5.091 1.00 98.06 108 PRO A N 1
ATOM 812 C CA . PRO A 1 108 ? -13.931 15.033 6.517 1.00 98.06 108 PRO A CA 1
ATOM 813 C C . PRO A 1 108 ? -15.295 14.534 7.008 1.00 98.06 108 PRO A C 1
ATOM 815 O O . PRO A 1 108 ? -15.383 13.477 7.628 1.00 98.06 108 PRO A O 1
ATOM 818 N N . ALA A 1 109 ? -16.382 15.240 6.675 1.00 98.31 109 ALA A N 1
ATOM 819 C CA . ALA A 1 109 ? -17.735 14.858 7.086 1.00 98.31 109 ALA A CA 1
ATOM 820 C C . ALA A 1 109 ? -18.141 13.474 6.546 1.00 98.31 109 ALA A C 1
ATOM 822 O O . ALA A 1 109 ? -18.665 12.642 7.289 1.00 98.31 109 ALA A O 1
ATOM 823 N N . THR A 1 110 ? -17.833 13.198 5.275 1.00 98.56 110 THR A N 1
ATOM 824 C CA . THR A 1 110 ? -18.093 11.902 4.635 1.00 98.56 110 THR A CA 1
ATOM 825 C C . THR A 1 110 ? -17.272 10.788 5.280 1.00 98.56 110 THR A C 1
ATOM 827 O O . THR A 1 110 ? -17.818 9.724 5.568 1.00 98.56 110 THR A O 1
ATOM 830 N N . ALA A 1 111 ? -15.989 11.033 5.560 1.00 98.62 111 ALA A N 1
ATOM 831 C CA . ALA A 1 111 ? -15.111 10.063 6.208 1.00 98.62 111 ALA A CA 1
ATOM 832 C C . ALA A 1 111 ? -15.584 9.735 7.631 1.00 98.62 111 ALA A C 1
ATOM 834 O O . ALA A 1 111 ? -15.719 8.563 7.975 1.00 98.62 111 ALA A O 1
ATOM 835 N N . ARG A 1 112 ? -15.923 10.753 8.434 1.00 98.69 112 ARG A N 1
ATOM 836 C CA . ARG A 1 112 ? -16.454 10.580 9.797 1.00 98.69 112 ARG A CA 1
ATOM 837 C C . ARG A 1 112 ? -17.755 9.776 9.800 1.00 98.69 112 ARG A C 1
ATOM 839 O O . ARG A 1 112 ? -17.906 8.861 10.606 1.00 98.69 112 ARG A O 1
ATOM 846 N N . ALA A 1 113 ? -18.670 10.070 8.875 1.00 98.50 113 ALA A N 1
ATOM 847 C CA . ALA A 1 113 ? -19.920 9.327 8.740 1.00 98.50 113 ALA A CA 1
ATOM 848 C C . ALA A 1 113 ? -19.689 7.866 8.309 1.00 98.50 113 ALA A C 1
ATOM 850 O O . ALA A 1 113 ? -20.323 6.961 8.851 1.00 98.50 113 ALA A O 1
ATOM 851 N N . ALA A 1 114 ? -18.775 7.627 7.362 1.00 98.69 114 ALA A N 1
ATOM 852 C CA . ALA A 1 114 ? -18.407 6.286 6.912 1.00 98.69 114 ALA A CA 1
ATOM 853 C C . ALA A 1 114 ? -17.782 5.455 8.046 1.00 98.69 114 ALA A C 1
ATOM 855 O O . ALA A 1 114 ? -18.243 4.346 8.307 1.00 98.69 114 ALA A O 1
ATOM 856 N N . ILE A 1 115 ? -16.826 6.031 8.784 1.00 98.81 115 ILE A N 1
ATOM 857 C CA . ILE A 1 115 ? -16.198 5.417 9.964 1.00 98.81 115 ILE A CA 1
ATOM 858 C C . ILE A 1 115 ? -17.247 5.068 11.016 1.00 98.81 115 ILE A C 1
ATOM 860 O O . ILE A 1 115 ? -17.261 3.940 11.494 1.00 98.81 115 ILE A O 1
ATOM 864 N N . GLY A 1 116 ? -18.144 5.999 11.359 1.00 98.62 116 GLY A N 1
ATOM 865 C CA . GLY A 1 116 ? -19.180 5.755 12.364 1.00 98.62 116 GLY A CA 1
ATOM 866 C C . GLY A 1 116 ? -20.108 4.597 11.990 1.00 98.62 116 GLY A C 1
ATOM 867 O O . GLY A 1 116 ? -20.344 3.709 12.807 1.00 98.62 116 GLY A O 1
ATOM 868 N N . ARG A 1 117 ? -20.589 4.568 10.739 1.00 98.56 117 ARG A N 1
ATOM 869 C CA . ARG A 1 117 ? -21.455 3.484 10.247 1.00 98.56 117 ARG A CA 1
ATOM 870 C C . ARG A 1 117 ? -20.729 2.145 10.194 1.00 98.56 117 ARG A C 1
ATOM 872 O O . ARG A 1 117 ? -21.270 1.148 10.660 1.00 98.56 117 ARG A O 1
ATOM 879 N N . TYR A 1 118 ? -19.521 2.120 9.634 1.00 98.75 118 TYR A N 1
ATOM 880 C CA . TYR A 1 118 ? -18.787 0.872 9.469 1.00 98.75 118 TYR A CA 1
ATOM 881 C C . TYR A 1 118 ? -18.338 0.306 10.820 1.00 98.75 118 TYR A C 1
ATOM 883 O O . TYR A 1 118 ? -18.545 -0.878 11.071 1.00 98.75 118 TYR A O 1
ATOM 891 N N . ALA A 1 119 ? -17.851 1.152 11.735 1.00 98.62 119 ALA A N 1
ATOM 892 C CA . ALA A 1 119 ? -17.501 0.752 13.098 1.00 98.62 119 ALA A CA 1
ATOM 893 C C . ALA A 1 119 ? -18.688 0.107 13.834 1.00 98.62 119 ALA A C 1
ATOM 895 O O . ALA A 1 119 ? -18.529 -0.950 14.442 1.00 98.62 119 ALA A O 1
ATOM 896 N N . ALA A 1 120 ? -19.887 0.690 13.707 1.00 98.25 120 ALA A N 1
ATOM 897 C CA . ALA A 1 120 ? -21.109 0.105 14.255 1.00 98.25 120 ALA A CA 1
ATOM 898 C C . ALA A 1 120 ? -21.441 -1.254 13.614 1.00 98.25 120 ALA A C 1
ATOM 900 O O . ALA A 1 120 ? -21.821 -2.181 14.323 1.00 98.25 120 ALA A O 1
ATOM 901 N N . SER A 1 121 ? -21.260 -1.393 12.296 1.00 97.44 121 SER A N 1
ATOM 902 C CA . SER A 1 121 ? -21.552 -2.644 11.583 1.00 97.44 121 SER A CA 1
ATOM 903 C C . SER A 1 121 ? -20.626 -3.806 11.958 1.00 97.44 121 SER A C 1
ATOM 905 O O . SER A 1 121 ? -21.062 -4.951 11.928 1.00 97.44 121 SER A O 1
ATOM 907 N N . VAL A 1 122 ? -19.375 -3.518 12.338 1.00 96.75 122 VAL A N 1
ATOM 908 C CA . VAL A 1 122 ? -18.371 -4.536 12.708 1.00 96.75 122 VAL A CA 1
ATOM 909 C C . VAL A 1 122 ? -18.128 -4.625 14.220 1.00 96.75 122 VAL A C 1
ATOM 911 O O . VAL A 1 122 ? -17.236 -5.344 14.660 1.00 96.75 122 VAL A O 1
ATOM 914 N N . GLY A 1 123 ? -18.909 -3.900 15.027 1.00 97.00 123 GLY A N 1
ATOM 915 C CA . GLY A 1 123 ? -18.879 -3.997 16.489 1.00 97.00 123 GLY A CA 1
ATOM 916 C C . GLY A 1 123 ? -17.625 -3.427 17.164 1.00 97.00 123 GLY A C 1
ATOM 917 O O . GLY A 1 123 ? -17.231 -3.925 18.217 1.00 97.00 123 GLY A O 1
ATOM 918 N N . VAL A 1 124 ? -16.994 -2.394 16.593 1.00 98.00 124 VAL A N 1
ATOM 919 C CA . VAL A 1 124 ? -15.797 -1.734 17.164 1.00 98.00 124 VAL A CA 1
ATOM 920 C C . VAL A 1 124 ? -16.088 -0.280 17.560 1.00 98.00 124 VAL A C 1
ATOM 922 O O . VAL A 1 124 ? -16.949 0.366 16.958 1.00 98.00 124 VAL A O 1
ATOM 925 N N . PRO A 1 125 ? -15.384 0.296 18.554 1.00 97.75 125 PRO A N 1
ATOM 926 C CA . PRO A 1 125 ? -15.602 1.683 18.947 1.00 97.75 125 PRO A CA 1
ATOM 927 C C . PRO A 1 125 ? -15.101 2.655 17.864 1.00 97.75 125 PRO A C 1
ATOM 929 O O . PRO A 1 125 ? -13.940 2.580 17.460 1.00 97.75 125 PRO A O 1
ATOM 932 N N . PRO A 1 126 ? -15.912 3.643 17.438 1.00 98.12 126 PRO A N 1
ATOM 933 C CA . PRO A 1 126 ? -15.491 4.605 16.419 1.00 98.12 126 PRO A CA 1
ATOM 934 C C . PRO A 1 126 ? -14.548 5.689 16.963 1.00 98.12 126 PRO A C 1
ATOM 936 O O . PRO A 1 126 ? -13.852 6.339 16.187 1.00 98.12 126 PRO A O 1
ATOM 939 N N . ALA A 1 127 ? -14.525 5.921 18.280 1.00 98.31 127 ALA A N 1
ATOM 940 C CA . ALA A 1 127 ? -13.860 7.082 18.878 1.00 98.31 127 ALA A CA 1
ATOM 941 C C . ALA A 1 127 ? -12.354 7.196 18.549 1.00 98.31 127 ALA A C 1
ATOM 943 O O . ALA A 1 127 ? -11.946 8.284 18.138 1.00 98.31 127 ALA A O 1
ATOM 944 N N . PRO A 1 128 ? -11.529 6.127 18.632 1.00 97.94 128 PRO A N 1
ATOM 945 C CA . PRO A 1 128 ? -10.112 6.217 18.267 1.00 97.94 128 PRO A CA 1
ATOM 946 C C . PRO A 1 128 ? -9.897 6.604 16.798 1.00 97.94 128 PRO A C 1
ATOM 948 O O . PRO A 1 128 ? -9.064 7.455 16.491 1.00 97.94 128 PRO A O 1
ATOM 951 N N . ALA A 1 129 ? -10.690 6.025 15.892 1.00 97.94 129 ALA A N 1
ATOM 952 C CA . ALA A 1 129 ? -10.634 6.312 14.462 1.00 97.94 129 ALA A CA 1
ATOM 953 C C . ALA A 1 129 ? -11.067 7.758 14.152 1.00 97.94 129 ALA A C 1
ATOM 955 O O . ALA A 1 129 ? -10.383 8.474 13.422 1.00 97.94 129 ALA A O 1
ATOM 956 N N . LEU A 1 130 ? -12.162 8.227 14.761 1.00 98.50 130 LEU A N 1
ATOM 957 C CA . LEU A 1 130 ? -12.661 9.599 14.597 1.00 98.50 130 LEU A CA 1
ATOM 958 C C . LEU A 1 130 ? -11.701 10.658 15.157 1.00 98.50 130 LEU A C 1
ATOM 960 O O . LEU A 1 130 ? -11.606 11.753 14.595 1.00 98.50 130 LEU A O 1
ATOM 964 N N . ALA A 1 131 ? -11.002 10.347 16.252 1.00 98.06 131 ALA A N 1
ATOM 965 C CA . ALA A 1 131 ? -9.973 11.213 16.816 1.00 98.06 131 ALA A CA 1
ATOM 966 C C . ALA A 1 131 ? -8.743 11.296 15.898 1.00 98.06 131 ALA A C 1
ATOM 968 O O . ALA A 1 131 ? -8.211 12.384 15.687 1.00 98.06 131 ALA A O 1
ATOM 969 N N . ALA A 1 132 ? -8.325 10.173 15.304 1.00 96.69 132 ALA A N 1
ATOM 970 C CA . ALA A 1 132 ? -7.155 10.115 14.430 1.00 96.69 132 ALA A CA 1
ATOM 971 C C . ALA A 1 132 ? -7.311 10.960 13.151 1.00 96.69 132 ALA A C 1
ATOM 973 O O . ALA A 1 132 ? -6.368 11.647 12.740 1.00 96.69 132 ALA A O 1
ATOM 974 N N . ILE A 1 133 ? -8.498 10.945 12.533 1.00 96.81 133 ILE A N 1
ATOM 975 C CA . ILE A 1 133 ? -8.747 11.733 11.314 1.00 96.81 133 ILE A CA 1
ATOM 976 C C . ILE A 1 133 ? -9.027 13.214 11.609 1.00 96.81 133 ILE A C 1
ATOM 978 O O . ILE A 1 133 ? -8.679 14.078 10.798 1.00 96.81 133 ILE A O 1
ATOM 982 N N . GLY A 1 134 ? -9.605 13.528 12.775 1.00 95.75 134 GLY A N 1
ATOM 983 C CA . GLY A 1 134 ? -10.039 14.883 13.122 1.00 95.75 134 GLY A CA 1
ATOM 984 C C . GLY A 1 134 ? -10.974 15.467 12.057 1.00 95.75 134 GLY A C 1
ATOM 985 O O . GLY A 1 134 ? -11.896 14.787 11.597 1.00 95.75 134 GLY A O 1
ATOM 986 N N . ASP A 1 135 ? -10.696 16.705 11.644 1.00 95.31 135 ASP A N 1
ATOM 987 C CA . ASP A 1 135 ? -11.445 17.436 10.609 1.00 95.31 135 ASP A CA 1
ATOM 988 C C . ASP A 1 135 ? -10.679 17.546 9.280 1.00 95.31 135 ASP A C 1
ATOM 990 O O . ASP A 1 135 ? -10.950 18.417 8.452 1.00 95.31 135 ASP A O 1
ATOM 994 N N . ARG A 1 136 ? -9.691 16.670 9.057 1.00 92.69 136 ARG A N 1
ATOM 995 C CA . ARG A 1 136 ? -8.886 16.669 7.828 1.00 92.69 136 ARG A CA 1
ATOM 996 C C . ARG A 1 136 ? -9.456 15.702 6.787 1.00 92.69 136 ARG A C 1
ATOM 998 O O . ARG A 1 136 ? -10.028 14.677 7.160 1.00 92.69 136 ARG A O 1
ATOM 1005 N N . PRO A 1 137 ? -9.295 15.993 5.482 1.00 96.75 137 PRO A N 1
ATOM 1006 C CA . PRO A 1 137 ? -9.613 15.025 4.441 1.00 96.75 137 PRO A CA 1
ATOM 1007 C C . PRO A 1 137 ? -8.793 13.745 4.617 1.00 96.75 137 PRO A C 1
ATOM 1009 O O . PRO A 1 137 ? -7.598 13.807 4.920 1.00 96.75 137 PRO A O 1
ATOM 1012 N N . VAL A 1 138 ? -9.424 12.596 4.389 1.00 98.00 138 VAL A N 1
ATOM 1013 C CA . VAL A 1 138 ? -8.740 11.297 4.382 1.00 98.00 138 VAL A CA 1
ATOM 1014 C C . VAL A 1 138 ? -8.242 11.030 2.970 1.00 98.00 138 VAL A C 1
ATOM 1016 O O . VAL A 1 138 ? -9.021 11.082 2.018 1.00 98.00 138 VAL A O 1
ATOM 1019 N N . ARG A 1 139 ? -6.944 10.760 2.829 1.00 98.25 139 ARG A N 1
ATOM 1020 C CA . ARG A 1 139 ? -6.306 10.399 1.558 1.00 98.25 139 ARG A CA 1
ATOM 1021 C C . ARG A 1 139 ? -5.739 8.993 1.666 1.00 98.25 139 ARG A C 1
ATOM 1023 O O . ARG A 1 139 ? -5.119 8.684 2.676 1.00 98.25 139 ARG A O 1
ATOM 1030 N N . TYR A 1 140 ? -5.955 8.176 0.642 1.00 98.44 140 TYR A N 1
ATOM 1031 C CA . TYR A 1 140 ? -5.476 6.793 0.568 1.00 98.44 140 TYR A CA 1
ATOM 1032 C C . TYR A 1 140 ? -5.368 6.347 -0.895 1.00 98.44 140 TYR A C 1
ATOM 1034 O O . TYR A 1 140 ? -5.893 7.018 -1.785 1.00 98.44 140 TYR A O 1
ATOM 1042 N N . ASN A 1 141 ? -4.693 5.227 -1.148 1.00 98.44 141 ASN A N 1
ATOM 1043 C CA . ASN A 1 141 ? -4.695 4.572 -2.454 1.00 98.44 141 ASN A CA 1
ATOM 1044 C C . ASN A 1 141 ? -5.821 3.532 -2.500 1.00 98.44 141 ASN A C 1
ATOM 1046 O O . ASN A 1 141 ? -5.983 2.753 -1.565 1.00 98.44 141 ASN A O 1
ATOM 1050 N N . ALA A 1 142 ? -6.625 3.552 -3.560 1.00 98.62 142 ALA A N 1
ATOM 1051 C CA . ALA A 1 142 ? -7.600 2.506 -3.831 1.00 98.62 142 ALA A CA 1
ATOM 1052 C C . ALA A 1 142 ? -6.901 1.203 -4.233 1.00 98.62 142 ALA A C 1
ATOM 1054 O O . ALA A 1 142 ? -5.953 1.234 -5.015 1.00 98.62 142 ALA A O 1
ATOM 1055 N N . ILE A 1 143 ? -7.435 0.069 -3.772 1.00 98.69 143 ILE A N 1
ATOM 1056 C CA . ILE A 1 143 ? -6.870 -1.272 -4.009 1.00 98.69 143 ILE A CA 1
ATOM 1057 C C . ILE A 1 143 ? -6.723 -1.621 -5.497 1.00 98.69 143 ILE A C 1
ATOM 1059 O O . ILE A 1 143 ? -5.807 -2.342 -5.894 1.00 98.69 143 ILE A O 1
ATOM 1063 N N . ALA A 1 144 ? -7.619 -1.095 -6.335 1.00 98.69 144 ALA A N 1
ATOM 1064 C CA . ALA A 1 144 ? -7.642 -1.326 -7.770 1.00 98.69 144 ALA A CA 1
ATOM 1065 C C . ALA A 1 144 ? -8.472 -0.261 -8.502 1.00 98.69 144 ALA A C 1
ATOM 1067 O O . ALA A 1 144 ? -9.195 0.523 -7.879 1.00 98.69 144 ALA A O 1
ATOM 1068 N N . LEU A 1 145 ? -8.418 -0.289 -9.837 1.00 98.75 145 LEU A N 1
ATOM 1069 C CA . LEU A 1 145 ? -9.429 0.322 -10.707 1.00 98.75 145 LEU A CA 1
ATOM 1070 C C . LEU A 1 145 ? -10.313 -0.758 -11.341 1.00 98.75 145 LEU A C 1
ATOM 1072 O O . LEU A 1 145 ? -9.809 -1.822 -11.708 1.00 98.75 145 LEU A O 1
ATOM 1076 N N . ASP A 1 146 ? -11.606 -0.484 -11.505 1.00 97.69 146 ASP A N 1
ATOM 1077 C CA . ASP A 1 146 ? -12.562 -1.336 -12.220 1.00 97.69 146 ASP A CA 1
ATOM 1078 C C . ASP A 1 146 ? -12.345 -1.312 -13.748 1.00 97.69 146 ASP A C 1
ATOM 1080 O O . ASP A 1 146 ? -11.470 -0.619 -14.278 1.00 97.69 146 ASP A O 1
ATOM 1084 N N . GLY A 1 147 ? -13.154 -2.080 -14.484 1.00 96.25 147 GLY A N 1
ATOM 1085 C CA . GLY A 1 147 ? -13.092 -2.149 -15.951 1.00 96.25 147 GLY A CA 1
ATOM 1086 C C . GLY A 1 147 ? -13.436 -0.838 -16.676 1.00 96.25 147 GLY A C 1
ATOM 1087 O O . GLY A 1 147 ? -13.308 -0.765 -17.896 1.00 96.25 147 GLY A O 1
ATOM 1088 N N . GLN A 1 148 ? -13.876 0.190 -15.951 1.00 97.31 148 GLN A N 1
ATOM 1089 C CA . GLN A 1 148 ? -14.174 1.531 -16.448 1.00 97.31 148 GLN A CA 1
ATOM 1090 C C . GLN A 1 148 ? -13.196 2.585 -15.897 1.00 97.31 148 GLN A C 1
ATOM 1092 O O . GLN A 1 148 ? -13.403 3.781 -16.113 1.00 97.31 148 GLN A O 1
ATOM 1097 N N . GLY A 1 149 ? -12.137 2.161 -15.201 1.00 97.56 149 GLY A N 1
ATOM 1098 C CA . GLY A 1 149 ? -11.124 3.040 -14.627 1.00 97.56 149 GLY A CA 1
ATOM 1099 C C . GLY A 1 149 ? -11.551 3.743 -13.340 1.00 97.56 149 GLY A C 1
ATOM 1100 O O . GLY A 1 149 ? -10.885 4.695 -12.936 1.00 97.56 149 GLY A O 1
ATOM 1101 N N . ARG A 1 150 ? -12.648 3.325 -12.694 1.00 98.25 150 ARG A N 1
ATOM 1102 C CA . ARG A 1 150 ? -13.074 3.883 -11.404 1.00 98.25 150 ARG A CA 1
ATOM 1103 C C . ARG A 1 150 ? -12.369 3.172 -10.264 1.00 98.25 150 ARG A C 1
ATOM 1105 O O . ARG A 1 150 ? -12.192 1.960 -10.288 1.00 98.25 150 ARG A O 1
ATOM 1112 N N . ALA A 1 151 ? -11.999 3.930 -9.247 1.00 98.44 151 ALA A N 1
ATOM 1113 C CA . ALA A 1 151 ? -11.346 3.392 -8.069 1.00 98.44 151 ALA A CA 1
ATOM 1114 C C . ALA A 1 151 ? -12.272 2.490 -7.243 1.00 98.44 151 ALA A C 1
ATOM 1116 O O . ALA A 1 151 ? -13.409 2.861 -6.951 1.00 98.44 151 ALA A O 1
ATOM 1117 N N . VAL A 1 152 ? -11.749 1.342 -6.813 1.00 98.69 152 VAL A N 1
ATOM 1118 C CA . VAL A 1 152 ? -12.393 0.466 -5.829 1.00 98.69 152 VAL A CA 1
ATOM 1119 C C . VAL A 1 152 ? -12.021 0.964 -4.420 1.00 98.69 152 VAL A C 1
ATOM 1121 O O . VAL A 1 152 ? -10.846 0.895 -4.049 1.00 98.69 152 VAL A O 1
ATOM 1124 N N . PRO A 1 153 ? -12.970 1.498 -3.623 1.00 98.31 153 PRO A N 1
ATOM 1125 C CA . PRO A 1 153 ? -12.687 2.338 -2.450 1.00 98.31 153 PRO A CA 1
ATOM 1126 C C . PRO A 1 153 ? -12.353 1.524 -1.187 1.00 98.31 153 PRO A C 1
ATOM 1128 O O . PRO A 1 153 ? -13.046 1.588 -0.169 1.00 98.31 153 PRO A O 1
ATOM 1131 N N . ILE A 1 154 ? -11.279 0.743 -1.263 1.00 98.81 154 ILE A N 1
ATOM 1132 C CA . ILE A 1 154 ? -10.771 -0.104 -0.183 1.00 98.81 154 ILE A CA 1
ATOM 1133 C C . ILE A 1 154 ? -9.357 0.361 0.151 1.00 98.81 154 ILE A C 1
ATOM 1135 O O . ILE A 1 154 ? -8.498 0.393 -0.730 1.00 98.81 154 ILE A O 1
ATOM 1139 N N . LEU A 1 155 ? -9.125 0.728 1.414 1.00 98.56 155 LEU A N 1
ATOM 1140 C CA . LEU A 1 155 ? -7.779 0.960 1.941 1.00 98.56 155 LEU A CA 1
ATOM 1141 C C . LEU A 1 155 ? -7.070 -0.390 2.050 1.00 98.56 155 LEU A C 1
ATOM 1143 O O . LEU A 1 155 ? -7.709 -1.387 2.381 1.00 98.56 155 LEU A O 1
ATOM 1147 N N . HIS A 1 156 ? -5.761 -0.429 1.833 1.00 98.69 156 HIS A N 1
ATOM 1148 C CA . HIS A 1 156 ? -5.025 -1.688 1.759 1.00 98.69 156 HIS A CA 1
ATOM 1149 C C . HIS A 1 156 ? -3.580 -1.560 2.247 1.00 98.69 156 HIS A C 1
ATOM 1151 O O . HIS A 1 156 ? -2.999 -0.475 2.243 1.00 98.69 156 HIS A O 1
ATOM 1157 N N . SER A 1 157 ? -2.975 -2.686 2.634 1.00 98.31 157 SER A N 1
ATOM 1158 C CA . SER A 1 157 ? -1.578 -2.732 3.087 1.00 98.31 157 SER A CA 1
ATOM 1159 C C . SER A 1 157 ? -0.548 -2.665 1.956 1.00 98.31 157 SER A C 1
ATOM 1161 O O . SER A 1 157 ? 0.642 -2.556 2.240 1.00 98.31 157 SER A O 1
ATOM 1163 N N . ASP A 1 158 ? -0.972 -2.689 0.684 1.00 98.06 158 ASP A N 1
ATOM 1164 C CA . ASP A 1 158 ? -0.046 -2.732 -0.464 1.00 98.06 158 ASP A CA 1
ATOM 1165 C C . ASP A 1 158 ? 0.840 -1.482 -0.619 1.00 98.06 158 ASP A C 1
ATOM 1167 O O . ASP A 1 158 ? 1.847 -1.525 -1.328 1.00 98.06 158 ASP A O 1
ATOM 1171 N N . ASP A 1 159 ? 0.565 -0.403 0.123 1.00 97.12 159 ASP A N 1
ATOM 1172 C CA . ASP A 1 159 ? 1.531 0.684 0.338 1.00 97.12 159 ASP A CA 1
ATOM 1173 C C . ASP A 1 159 ? 2.882 0.147 0.874 1.00 97.12 159 ASP A C 1
ATOM 1175 O O . ASP A 1 159 ? 3.940 0.709 0.588 1.00 97.12 159 ASP A O 1
ATOM 1179 N N . GLY A 1 160 ? 2.889 -0.995 1.572 1.00 97.88 160 GLY A N 1
ATOM 1180 C CA . GLY A 1 160 ? 4.087 -1.735 1.976 1.00 97.88 160 GLY A CA 1
ATOM 1181 C C . GLY A 1 160 ? 5.011 -2.109 0.818 1.00 97.88 160 GLY A C 1
ATOM 1182 O O . GLY A 1 160 ? 6.232 -1.981 0.943 1.00 97.88 160 GLY A O 1
ATOM 1183 N N . PHE A 1 161 ? 4.457 -2.484 -0.338 1.00 98.19 161 PHE A N 1
ATOM 1184 C CA . PHE A 1 161 ? 5.256 -2.713 -1.541 1.00 98.19 161 PHE A CA 1
ATOM 1185 C C . PHE A 1 161 ? 5.917 -1.418 -2.005 1.00 98.19 161 PHE A C 1
ATOM 1187 O O . PHE A 1 161 ? 7.095 -1.428 -2.368 1.00 98.19 161 PHE A O 1
ATOM 1194 N N . ALA A 1 162 ? 5.186 -0.297 -1.991 1.00 97.06 162 ALA A N 1
ATOM 1195 C CA . ALA A 1 162 ? 5.720 0.999 -2.405 1.00 97.06 162 ALA A CA 1
ATOM 1196 C C . ALA A 1 162 ? 6.868 1.439 -1.485 1.00 97.06 162 ALA A C 1
ATOM 1198 O O . ALA A 1 162 ? 7.902 1.915 -1.963 1.00 97.06 162 ALA A O 1
ATOM 1199 N N . LEU A 1 163 ? 6.725 1.205 -0.176 1.00 98.19 163 LEU A N 1
ATOM 1200 C CA . LEU A 1 163 ? 7.769 1.443 0.819 1.00 98.19 163 LEU A CA 1
ATOM 1201 C C . LEU A 1 163 ? 9.003 0.554 0.581 1.00 98.19 163 LEU A C 1
ATOM 1203 O O . LEU A 1 163 ? 10.137 1.026 0.700 1.00 98.19 163 LEU A O 1
ATOM 1207 N N . LEU A 1 164 ? 8.831 -0.720 0.224 1.00 97.50 164 LEU A N 1
ATOM 1208 C CA . LEU A 1 164 ? 9.965 -1.628 0.044 1.00 97.50 164 LEU A CA 1
ATOM 1209 C C . LEU A 1 164 ? 10.671 -1.460 -1.310 1.00 97.50 164 LEU A C 1
ATOM 1211 O O . LEU A 1 164 ? 11.899 -1.408 -1.351 1.00 97.50 164 LEU A O 1
ATOM 1215 N N . PHE A 1 165 ? 9.925 -1.335 -2.406 1.00 96.94 165 PHE A N 1
ATOM 1216 C CA . PHE A 1 165 ? 10.466 -1.398 -3.770 1.00 96.94 165 PHE A CA 1
ATOM 1217 C C . PHE A 1 165 ? 10.530 -0.043 -4.493 1.00 96.94 165 PHE A C 1
ATOM 1219 O O . PHE A 1 165 ? 11.214 0.089 -5.511 1.00 96.94 165 PHE A O 1
ATOM 1226 N N . GLY A 1 166 ? 9.822 0.973 -3.995 1.00 94.19 166 GLY A N 1
ATOM 1227 C CA . GLY A 1 166 ? 9.737 2.299 -4.610 1.00 94.19 166 GLY A CA 1
ATOM 1228 C C . GLY A 1 166 ? 10.757 3.301 -4.076 1.00 94.19 166 GLY A C 1
ATOM 1229 O O . GLY A 1 166 ? 11.578 2.992 -3.227 1.00 94.19 166 GLY A O 1
ATOM 1230 N N . ASP A 1 167 ? 10.692 4.542 -4.535 1.00 93.62 167 ASP A N 1
ATOM 1231 C CA . ASP A 1 167 ? 11.349 5.670 -3.862 1.00 93.62 167 ASP A CA 1
ATOM 1232 C C . ASP A 1 167 ? 10.335 6.818 -3.766 1.00 93.62 167 ASP A C 1
ATOM 1234 O O . ASP A 1 167 ? 10.403 7.773 -4.540 1.00 93.62 167 ASP A O 1
ATOM 1238 N N . PRO A 1 168 ? 9.267 6.650 -2.956 1.00 95.00 168 PRO A N 1
ATOM 1239 C CA . PRO A 1 168 ? 8.110 7.535 -3.019 1.00 95.00 168 PRO A CA 1
ATOM 1240 C C . PRO A 1 168 ? 8.455 8.946 -2.531 1.00 95.00 168 PRO A C 1
ATOM 1242 O O . PRO A 1 168 ? 9.389 9.138 -1.747 1.00 95.00 168 PRO A O 1
ATOM 1245 N N . SER A 1 169 ? 7.682 9.941 -2.970 1.00 94.69 169 SER A N 1
ATOM 1246 C CA . SER A 1 169 ? 7.807 11.308 -2.459 1.00 94.69 169 SER A CA 1
ATOM 1247 C C . SER A 1 169 ? 7.398 11.381 -0.983 1.00 94.69 169 SER A C 1
ATOM 1249 O O . SER A 1 169 ? 6.669 10.521 -0.485 1.00 94.69 169 SER A O 1
ATOM 1251 N N . ALA A 1 170 ? 7.816 12.441 -0.287 1.00 96.50 170 ALA A N 1
ATOM 1252 C CA . ALA A 1 170 ? 7.424 12.675 1.103 1.00 96.50 170 ALA A CA 1
ATOM 1253 C C . ALA A 1 170 ? 5.893 12.687 1.294 1.00 96.50 170 ALA A C 1
ATOM 1255 O O . ALA A 1 170 ? 5.394 12.118 2.259 1.00 96.50 170 ALA A O 1
ATOM 1256 N N . GLU A 1 171 ? 5.143 13.252 0.341 1.00 94.94 171 GLU A N 1
ATOM 1257 C CA . GLU A 1 171 ? 3.675 13.256 0.376 1.00 94.94 171 GLU A CA 1
ATOM 1258 C C . GLU A 1 171 ? 3.095 11.837 0.286 1.00 94.94 171 GLU A C 1
ATOM 1260 O O . GLU A 1 171 ? 2.218 11.474 1.068 1.00 94.94 171 GLU A O 1
ATOM 1265 N N . THR A 1 172 ? 3.599 11.006 -0.632 1.00 95.38 172 THR A N 1
ATOM 1266 C CA . THR A 1 172 ? 3.154 9.610 -0.751 1.00 95.38 172 THR A CA 1
ATOM 1267 C C . THR A 1 172 ? 3.496 8.807 0.504 1.00 95.38 172 THR A C 1
ATOM 1269 O O . THR A 1 172 ? 2.687 7.999 0.953 1.00 95.38 172 THR A O 1
ATOM 1272 N N . LEU A 1 173 ? 4.664 9.055 1.105 1.00 97.94 173 LEU A N 1
ATOM 1273 C CA . LEU A 1 173 ? 5.069 8.427 2.364 1.00 97.94 173 LEU A CA 1
ATOM 1274 C C . LEU A 1 173 ? 4.173 8.839 3.534 1.00 97.94 173 LEU A C 1
ATOM 1276 O O . LEU A 1 173 ? 3.832 7.994 4.359 1.00 97.94 173 LEU A O 1
ATOM 1280 N N . ASP A 1 174 ? 3.763 10.106 3.597 1.00 97.62 174 ASP A N 1
ATOM 1281 C CA . ASP A 1 174 ? 2.840 10.597 4.621 1.00 97.62 174 ASP A CA 1
ATOM 1282 C C . ASP A 1 174 ? 1.457 9.933 4.507 1.00 97.62 174 ASP A C 1
ATOM 1284 O O . ASP A 1 174 ? 0.864 9.579 5.529 1.00 97.62 174 ASP A O 1
ATOM 1288 N N . VAL A 1 175 ? 0.961 9.730 3.279 1.00 97.38 175 VAL A N 1
ATOM 1289 C CA . VAL A 1 175 ? -0.288 8.993 3.018 1.00 97.38 175 VAL A CA 1
ATOM 1290 C C . VAL A 1 175 ? -0.158 7.537 3.464 1.00 97.38 175 VAL A C 1
ATOM 1292 O O . VAL A 1 175 ? -0.974 7.082 4.261 1.00 97.38 175 VAL A O 1
ATOM 1295 N N . ALA A 1 176 ? 0.896 6.835 3.039 1.00 97.88 176 ALA A N 1
ATOM 1296 C CA . ALA A 1 176 ? 1.137 5.446 3.435 1.00 97.88 176 ALA A CA 1
ATOM 1297 C C . ALA A 1 176 ? 1.245 5.295 4.963 1.00 97.88 176 ALA A C 1
ATOM 1299 O O . ALA A 1 176 ? 0.607 4.426 5.558 1.00 97.88 176 ALA A O 1
ATOM 1300 N N . ALA A 1 177 ? 2.003 6.178 5.625 1.00 98.00 177 ALA A N 1
ATOM 1301 C CA . ALA A 1 177 ? 2.145 6.174 7.078 1.00 98.00 177 ALA A CA 1
ATOM 1302 C C . ALA A 1 177 ? 0.796 6.371 7.786 1.00 98.00 177 ALA A C 1
ATOM 1304 O O . ALA A 1 177 ? 0.536 5.708 8.789 1.00 98.00 177 ALA A O 1
ATOM 1305 N N . ALA A 1 178 ? -0.071 7.246 7.266 1.00 97.75 178 ALA A N 1
ATOM 1306 C CA . ALA A 1 178 ? -1.412 7.447 7.804 1.00 97.75 178 ALA A CA 1
ATOM 1307 C C . ALA A 1 178 ? -2.300 6.206 7.617 1.00 97.75 178 ALA A C 1
ATOM 1309 O O . ALA A 1 178 ? -2.882 5.747 8.599 1.00 97.75 178 ALA A O 1
ATOM 1310 N N . THR A 1 179 ? -2.356 5.634 6.408 1.00 97.94 179 THR A N 1
ATOM 1311 C CA . THR A 1 179 ? -3.113 4.403 6.113 1.00 97.94 179 THR A CA 1
ATOM 1312 C C . THR A 1 179 ? -2.709 3.266 7.054 1.00 97.94 179 THR A C 1
ATOM 1314 O O . THR A 1 179 ? -3.565 2.624 7.663 1.00 97.94 179 THR A O 1
ATOM 1317 N N . ILE A 1 180 ? -1.401 3.052 7.225 1.00 97.62 180 ILE A N 1
ATOM 1318 C CA . ILE A 1 180 ? -0.845 1.972 8.047 1.00 97.62 180 ILE A CA 1
ATOM 1319 C C . ILE A 1 180 ? -1.087 2.214 9.539 1.00 97.62 180 ILE A C 1
ATOM 1321 O O . ILE A 1 180 ? -1.520 1.305 10.240 1.00 97.62 180 ILE A O 1
ATOM 1325 N N . ALA A 1 181 ? -0.774 3.411 10.046 1.00 97.31 181 ALA A N 1
ATOM 1326 C CA . ALA A 1 181 ? -0.673 3.649 11.486 1.00 97.31 181 ALA A CA 1
ATOM 1327 C C . ALA A 1 181 ? -1.993 4.049 12.154 1.00 97.31 181 ALA A C 1
ATOM 1329 O O . ALA A 1 181 ? -2.108 3.936 13.376 1.00 97.31 181 ALA A O 1
ATOM 1330 N N . GLN A 1 182 ? -2.972 4.558 11.399 1.00 98.19 182 GLN A N 1
ATOM 1331 C CA . GLN A 1 182 ? -4.234 4.983 11.998 1.00 98.19 182 GLN A CA 1
ATOM 1332 C C . GLN A 1 182 ? -5.052 3.785 12.507 1.00 98.19 182 GLN A C 1
ATOM 1334 O O . GLN A 1 182 ? -5.053 2.727 11.871 1.00 98.19 182 GLN A O 1
ATOM 1339 N N . PRO A 1 183 ? -5.786 3.948 13.628 1.00 98.44 183 PRO A N 1
ATOM 1340 C CA . PRO A 1 183 ? -6.642 2.896 14.161 1.00 98.44 183 PRO A CA 1
ATOM 1341 C C . PRO A 1 183 ? -7.705 2.473 13.149 1.00 98.44 183 PRO A C 1
ATOM 1343 O O . PRO A 1 183 ? -8.341 3.324 12.523 1.00 98.44 183 PRO A O 1
ATOM 1346 N N . PHE A 1 184 ? -7.963 1.177 13.028 1.00 98.69 184 PHE A N 1
ATOM 1347 C CA . PHE A 1 184 ? -9.129 0.676 12.312 1.00 98.69 184 PHE A CA 1
ATOM 1348 C C . PHE A 1 184 ? -10.432 1.199 12.968 1.00 98.69 184 PHE A C 1
ATOM 1350 O O . PHE A 1 184 ? -10.527 1.181 14.202 1.00 98.69 184 PHE A O 1
ATOM 1357 N N . PRO A 1 185 ? -11.434 1.676 12.193 1.00 98.38 185 PRO A N 1
ATOM 1358 C CA . PRO A 1 185 ? -11.495 1.675 10.727 1.00 98.38 185 PRO A CA 1
ATOM 1359 C C . PRO A 1 185 ? -11.113 3.001 10.033 1.00 98.38 185 PRO A C 1
ATOM 1361 O O . PRO A 1 185 ? -11.524 3.219 8.898 1.00 98.38 185 PRO A O 1
ATOM 1364 N N . ALA A 1 186 ? -10.340 3.900 10.654 1.00 98.31 186 ALA A N 1
ATOM 1365 C CA . ALA A 1 186 ? -9.745 5.046 9.942 1.00 98.31 186 ALA A CA 1
ATOM 1366 C C . ALA A 1 186 ? -8.513 4.649 9.106 1.00 98.31 186 ALA A C 1
ATOM 1368 O O . ALA A 1 186 ? -8.299 5.197 8.030 1.00 98.31 186 ALA A O 1
ATOM 1369 N N . GLY A 1 187 ? -7.732 3.686 9.598 1.00 98.38 187 GLY A N 1
ATOM 1370 C CA . GLY A 1 187 ? -6.607 3.066 8.896 1.00 98.38 187 GLY A CA 1
ATOM 1371 C C . GLY A 1 187 ? -6.637 1.546 9.029 1.00 98.38 187 GLY A C 1
ATOM 1372 O O . GLY A 1 187 ? -7.714 0.946 9.062 1.00 98.38 187 GLY A O 1
ATOM 1373 N N . LEU A 1 188 ? -5.458 0.931 9.100 1.00 98.75 188 LEU A N 1
ATOM 1374 C CA . LEU A 1 188 ? -5.282 -0.525 9.138 1.00 98.75 188 LEU A CA 1
ATOM 1375 C C . LEU A 1 188 ? -4.875 -1.072 10.514 1.00 98.75 188 LEU A C 1
ATOM 1377 O O . LEU A 1 188 ? -4.885 -2.286 10.710 1.00 98.75 188 LEU A O 1
ATOM 1381 N N . MET A 1 189 ? -4.486 -0.220 11.467 1.00 98.50 189 MET A N 1
ATOM 1382 C CA . MET A 1 189 ? -3.877 -0.682 12.715 1.00 98.50 189 MET A CA 1
ATOM 1383 C C . MET A 1 189 ? -4.919 -1.154 13.732 1.00 98.50 189 MET A C 1
ATOM 1385 O O . MET A 1 189 ? -5.873 -0.441 14.047 1.00 98.50 189 MET A O 1
ATOM 1389 N N . THR A 1 190 ? -4.691 -2.323 14.326 1.00 97.88 190 THR A N 1
ATOM 1390 C CA . THR A 1 190 ? -5.457 -2.834 15.471 1.00 97.88 190 THR A CA 1
ATOM 1391 C C . THR A 1 190 ? -4.517 -3.205 16.618 1.00 97.88 190 THR A C 1
ATOM 1393 O O . THR A 1 190 ? -3.296 -3.181 16.478 1.00 97.88 190 THR A O 1
ATOM 1396 N N . GLY A 1 191 ? -5.081 -3.598 17.764 1.00 94.69 191 GLY A N 1
ATOM 1397 C CA . GLY A 1 191 ? -4.293 -4.122 18.886 1.00 94.69 191 GLY A CA 1
ATOM 1398 C C . GLY A 1 191 ? -3.679 -5.509 18.643 1.00 94.69 191 GLY A C 1
ATOM 1399 O O . GLY A 1 191 ? -2.879 -5.949 19.461 1.00 94.69 191 GLY A O 1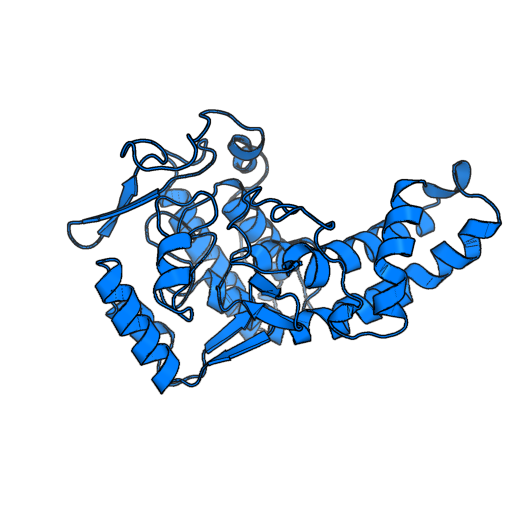
ATOM 1400 N N . ILE A 1 192 ? -4.051 -6.197 17.557 1.00 94.38 192 ILE A N 1
ATOM 1401 C CA . ILE A 1 192 ? -3.627 -7.577 17.252 1.00 94.38 192 ILE A CA 1
ATOM 1402 C C . ILE A 1 192 ? -2.805 -7.695 15.963 1.00 94.38 192 ILE A C 1
ATOM 1404 O O . ILE A 1 192 ? -2.493 -8.804 15.533 1.00 94.38 192 ILE A O 1
ATOM 1408 N N . GLY A 1 193 ? -2.492 -6.567 15.325 1.00 96.19 193 GLY A N 1
ATOM 1409 C CA . GLY A 1 193 ? -1.791 -6.521 14.046 1.00 96.19 193 GLY A CA 1
ATOM 1410 C C . GLY A 1 193 ? -2.351 -5.473 13.090 1.00 96.19 193 GLY A C 1
ATOM 1411 O O . GLY A 1 193 ? -3.365 -4.819 13.356 1.00 96.19 193 GLY A O 1
ATOM 1412 N N . MET A 1 194 ? -1.674 -5.322 11.959 1.00 98.06 194 MET A N 1
ATOM 1413 C CA . MET A 1 194 ? -2.122 -4.487 10.845 1.00 98.06 194 MET A CA 1
ATOM 1414 C C . MET A 1 194 ? -2.982 -5.311 9.879 1.00 98.06 194 MET A C 1
ATOM 1416 O O . MET A 1 194 ? -2.536 -6.345 9.381 1.00 98.06 194 MET A O 1
ATOM 1420 N N . LEU A 1 195 ? -4.192 -4.833 9.597 1.00 98.50 195 LEU A N 1
ATOM 1421 C CA . LEU A 1 195 ? -5.102 -5.454 8.636 1.00 98.50 195 LEU A CA 1
ATOM 1422 C C . LEU A 1 195 ? -4.625 -5.232 7.195 1.00 98.50 195 LEU A C 1
ATOM 1424 O O . LEU A 1 195 ? -4.011 -4.209 6.889 1.00 98.50 195 LEU A O 1
ATOM 1428 N N . VAL A 1 196 ? -4.936 -6.161 6.291 1.00 98.31 196 VAL A N 1
ATOM 1429 C CA . VAL A 1 196 ? -4.530 -6.057 4.874 1.00 98.31 196 VAL A CA 1
ATOM 1430 C C . VAL A 1 196 ? -5.502 -5.283 3.991 1.00 98.31 196 VAL A C 1
ATOM 1432 O O . VAL A 1 196 ? -5.129 -4.855 2.893 1.00 98.31 196 VAL A O 1
ATOM 1435 N N . ALA A 1 197 ? -6.736 -5.100 4.459 1.00 98.62 197 ALA A N 1
ATOM 1436 C CA . ALA A 1 197 ? -7.752 -4.296 3.804 1.00 98.62 197 ALA A CA 1
ATOM 1437 C C . ALA A 1 197 ? -8.688 -3.630 4.822 1.00 98.62 197 ALA A C 1
ATOM 1439 O O . ALA A 1 197 ? -8.882 -4.120 5.935 1.00 98.62 197 ALA A O 1
ATOM 1440 N N . ASN A 1 198 ? -9.286 -2.508 4.425 1.00 98.81 198 ASN A N 1
ATOM 1441 C CA . ASN A 1 198 ? -10.338 -1.823 5.164 1.00 98.81 198 ASN A CA 1
ATOM 1442 C C . ASN A 1 198 ? -11.353 -1.206 4.169 1.00 98.81 198 ASN A C 1
ATOM 1444 O O . ASN A 1 198 ? -11.031 -0.227 3.488 1.00 98.81 198 ASN A O 1
ATOM 1448 N N . PRO A 1 199 ? -12.585 -1.748 4.083 1.00 98.69 199 PRO A N 1
ATOM 1449 C CA . PRO A 1 199 ? -13.617 -1.301 3.148 1.00 98.69 199 PRO A CA 1
ATOM 1450 C C . PRO A 1 199 ? -14.499 -0.165 3.708 1.00 98.69 199 PRO A C 1
ATOM 1452 O O . PRO A 1 199 ? -15.629 0.017 3.256 1.00 98.69 199 PRO A O 1
ATOM 1455 N N . VAL A 1 200 ? -14.033 0.611 4.696 1.00 98.75 200 VAL A N 1
ATOM 1456 C CA . VAL A 1 200 ? -14.825 1.660 5.380 1.00 98.75 200 VAL A CA 1
ATOM 1457 C C . VAL A 1 200 ? -15.533 2.635 4.431 1.00 98.75 200 VAL A C 1
ATOM 1459 O O . VAL A 1 200 ? -16.630 3.102 4.737 1.00 98.75 200 VAL A O 1
ATOM 1462 N N . HIS A 1 201 ? -14.939 2.936 3.274 1.00 98.50 201 HIS A N 1
ATOM 1463 C CA . HIS A 1 201 ? -15.492 3.866 2.285 1.00 98.50 201 HIS A CA 1
ATOM 1464 C C . HIS A 1 201 ? -16.314 3.195 1.178 1.00 98.50 201 HIS A C 1
ATOM 1466 O O . HIS A 1 201 ? -16.876 3.896 0.337 1.00 98.50 201 HIS A O 1
ATOM 1472 N N . ALA A 1 202 ? -16.404 1.868 1.183 1.00 98.38 202 ALA A N 1
ATOM 1473 C CA . ALA A 1 202 ? -17.205 1.107 0.242 1.00 98.38 202 ALA A CA 1
ATOM 1474 C C . ALA A 1 202 ? -18.693 1.078 0.624 1.00 98.38 202 ALA A C 1
ATOM 1476 O O . ALA A 1 202 ? -19.087 1.439 1.736 1.00 98.38 202 ALA A O 1
ATOM 1477 N N . ASP A 1 203 ? -19.530 0.631 -0.311 1.00 97.38 203 ASP A N 1
ATOM 1478 C CA . ASP A 1 203 ? -20.929 0.331 -0.021 1.00 97.38 203 ASP A CA 1
ATOM 1479 C C . ASP A 1 203 ? -21.074 -0.938 0.854 1.00 97.38 203 ASP A C 1
ATOM 1481 O O . ASP A 1 203 ? -20.136 -1.736 0.966 1.00 97.38 203 ASP A O 1
ATOM 1485 N N . PRO A 1 204 ? -22.247 -1.169 1.475 1.00 97.38 204 PRO A N 1
ATOM 1486 C CA . PRO A 1 204 ? -22.448 -2.321 2.351 1.00 97.38 204 PRO A CA 1
ATOM 1487 C C . PRO A 1 204 ? -22.264 -3.688 1.679 1.00 97.38 204 PRO A C 1
ATOM 1489 O O . PRO A 1 204 ? -21.960 -4.661 2.368 1.00 97.38 204 PRO A O 1
ATOM 1492 N N . ALA A 1 205 ? -22.490 -3.807 0.366 1.00 96.75 205 ALA A N 1
ATOM 1493 C CA . ALA A 1 205 ? -22.322 -5.076 -0.336 1.00 96.75 205 ALA A CA 1
ATOM 1494 C C . ALA A 1 205 ? -20.841 -5.428 -0.473 1.00 96.75 205 ALA A C 1
ATOM 1496 O O . ALA A 1 205 ? -20.450 -6.555 -0.168 1.00 96.75 205 ALA A O 1
ATOM 1497 N N . LEU A 1 206 ? -20.014 -4.452 -0.845 1.00 97.50 206 LEU A N 1
ATOM 1498 C CA . LEU A 1 206 ? -18.570 -4.629 -0.915 1.00 97.50 206 LEU A CA 1
ATOM 1499 C C . LEU A 1 206 ? -17.937 -4.766 0.481 1.00 97.50 206 LEU A C 1
ATOM 1501 O O . LEU A 1 206 ? -17.044 -5.588 0.662 1.00 97.50 206 LEU A O 1
ATOM 1505 N N . GLN A 1 207 ? -18.449 -4.062 1.496 1.00 98.31 207 GLN A N 1
ATOM 1506 C CA . GLN A 1 207 ? -18.005 -4.230 2.888 1.00 98.31 207 GLN A CA 1
ATOM 1507 C C . GLN A 1 207 ? -18.145 -5.669 3.395 1.00 98.31 207 GLN A C 1
ATOM 1509 O O . GLN A 1 207 ? -17.236 -6.165 4.056 1.00 98.31 207 GLN A O 1
ATOM 1514 N N . ARG A 1 208 ? -19.250 -6.355 3.067 1.00 96.00 208 ARG A N 1
ATOM 1515 C CA . ARG A 1 208 ? -19.470 -7.753 3.479 1.00 96.00 208 ARG A CA 1
ATOM 1516 C C . ARG A 1 208 ? -18.473 -8.726 2.855 1.00 96.00 208 ARG A C 1
ATOM 1518 O O . ARG A 1 208 ? -18.125 -9.707 3.497 1.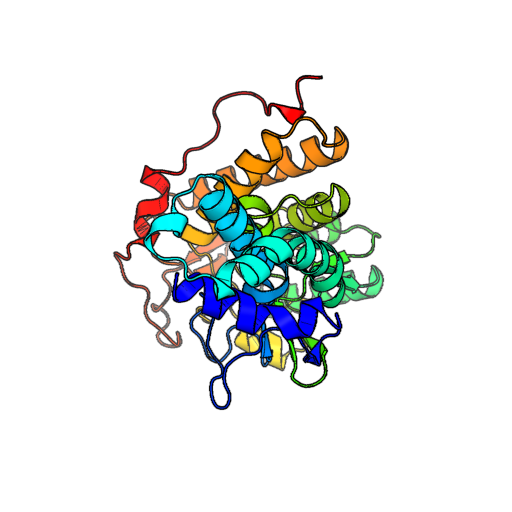00 96.00 208 ARG A O 1
ATOM 1525 N N . ARG A 1 209 ? -17.997 -8.445 1.639 1.00 96.19 209 ARG A N 1
ATOM 1526 C CA . ARG A 1 209 ? -16.993 -9.276 0.951 1.00 96.19 209 ARG A CA 1
ATOM 1527 C C . ARG A 1 209 ? -15.600 -9.143 1.570 1.00 96.19 209 ARG A C 1
ATOM 1529 O O . ARG A 1 209 ? -14.812 -10.062 1.464 1.00 96.19 209 ARG A O 1
ATOM 1536 N N . PHE A 1 210 ? -15.326 -8.042 2.275 1.00 97.50 210 PHE A N 1
ATOM 1537 C CA . PHE A 1 210 ? -14.039 -7.744 2.918 1.00 97.50 210 PHE A CA 1
ATOM 1538 C C . PHE A 1 210 ? -14.102 -7.864 4.453 1.00 97.50 210 PHE A C 1
ATOM 1540 O O . PHE A 1 210 ? -13.432 -7.120 5.171 1.00 97.50 210 PHE A O 1
ATOM 1547 N N . GLY A 1 211 ? -14.932 -8.772 4.970 1.00 95.75 211 GLY A N 1
ATOM 1548 C CA . GLY A 1 211 ? -15.043 -9.042 6.405 1.00 95.75 211 GLY A CA 1
ATOM 1549 C C . GLY A 1 211 ? -13.818 -9.756 7.001 1.00 95.75 211 GLY A C 1
ATOM 1550 O O . GLY A 1 211 ? -12.875 -10.082 6.278 1.00 95.75 211 GLY A O 1
ATOM 1551 N N . PRO A 1 212 ? -13.834 -10.031 8.317 1.00 95.12 212 PRO A N 1
ATOM 1552 C CA . PRO A 1 212 ? -12.740 -10.719 9.008 1.00 95.12 212 PRO A CA 1
ATOM 1553 C C . PRO A 1 212 ? -12.683 -12.231 8.709 1.00 95.12 212 PRO A C 1
ATOM 1555 O O . PRO A 1 212 ? -11.736 -12.895 9.118 1.00 95.12 212 PRO A O 1
ATOM 1558 N N . GLU A 1 213 ? -13.673 -12.768 7.994 1.00 91.38 213 GLU A N 1
ATOM 1559 C CA . GLU A 1 213 ? -13.742 -14.161 7.509 1.00 91.38 213 GLU A CA 1
ATOM 1560 C C . GLU A 1 213 ? -13.300 -14.283 6.035 1.00 91.38 213 GLU A C 1
ATOM 1562 O O . GLU A 1 213 ? -13.247 -15.367 5.458 1.00 91.38 213 GLU A O 1
ATOM 1567 N N . ALA A 1 214 ? -12.973 -13.155 5.394 1.00 92.56 214 ALA A N 1
ATOM 1568 C CA . ALA A 1 214 ? -12.486 -13.130 4.023 1.00 92.56 214 ALA A CA 1
ATOM 1569 C C . ALA A 1 214 ? -10.954 -13.101 4.007 1.00 92.56 214 ALA A C 1
ATOM 1571 O O . ALA A 1 214 ? -10.336 -12.194 4.564 1.00 92.56 214 ALA A O 1
ATOM 1572 N N . TYR A 1 215 ? -10.344 -14.047 3.295 1.00 90.25 215 TYR A N 1
ATOM 1573 C CA . TYR A 1 215 ? -8.888 -14.211 3.163 1.00 90.25 215 TYR A CA 1
ATOM 1574 C C . TYR A 1 215 ? -8.155 -12.924 2.732 1.00 90.25 215 TYR A C 1
ATOM 1576 O O . TYR A 1 215 ? -7.047 -12.624 3.179 1.00 90.25 215 TYR A O 1
ATOM 1584 N N . HIS A 1 216 ? -8.812 -12.114 1.901 1.00 95.06 216 HIS A N 1
ATOM 1585 C CA . HIS A 1 216 ? -8.330 -10.831 1.386 1.00 95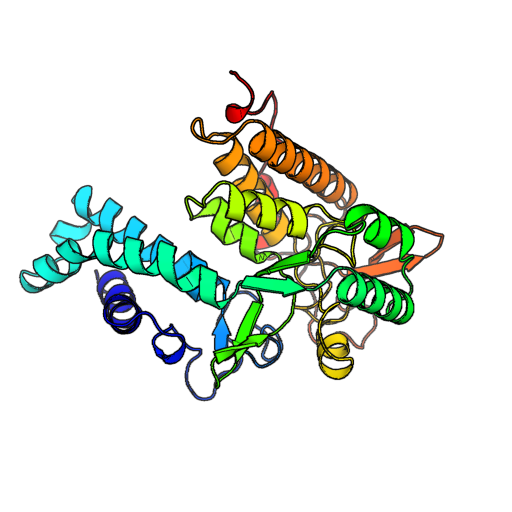.06 216 HIS A CA 1
ATOM 1586 C C . HIS A 1 216 ? -8.858 -9.603 2.159 1.00 95.06 216 HIS A C 1
ATOM 1588 O O . HIS A 1 216 ? -8.514 -8.469 1.812 1.00 95.06 216 HIS A O 1
ATOM 1594 N N . GLY A 1 217 ? -9.738 -9.820 3.143 1.00 96.75 217 GLY A N 1
ATOM 1595 C CA . GLY A 1 217 ? -10.541 -8.814 3.834 1.00 96.75 217 GLY A CA 1
ATOM 1596 C C . GLY A 1 217 ? -9.847 -8.165 5.029 1.00 96.75 217 GLY A C 1
ATOM 1597 O O . GLY A 1 217 ? -8.644 -7.892 5.016 1.00 96.75 217 GLY A O 1
ATOM 1598 N N . THR A 1 218 ? -10.608 -7.890 6.089 1.00 97.94 218 THR A N 1
ATOM 1599 C CA . THR A 1 218 ? -10.095 -7.309 7.338 1.00 97.94 218 THR A CA 1
ATOM 1600 C C . THR A 1 218 ? -9.393 -8.364 8.197 1.00 97.94 218 THR A C 1
ATOM 1602 O O . THR A 1 218 ? -9.735 -8.570 9.354 1.00 97.94 218 THR A O 1
ATOM 1605 N N . VAL A 1 219 ? -8.376 -9.020 7.647 1.00 96.56 219 VAL A N 1
ATOM 1606 C CA . VAL A 1 219 ? -7.534 -10.016 8.329 1.00 96.56 219 VAL A CA 1
ATOM 1607 C C . VAL A 1 219 ? -6.098 -9.525 8.457 1.00 96.56 219 VAL A C 1
ATOM 1609 O O . VAL A 1 219 ? -5.685 -8.584 7.772 1.00 96.56 219 VAL A O 1
ATOM 1612 N N . VAL A 1 220 ? -5.318 -10.155 9.334 1.00 96.31 220 VAL A N 1
ATOM 1613 C CA . VAL A 1 220 ? -3.892 -9.862 9.489 1.00 96.31 220 VAL A CA 1
ATOM 1614 C C . VAL A 1 220 ? -3.064 -10.945 8.823 1.00 96.31 220 VAL A C 1
ATOM 1616 O O . VAL A 1 220 ? -3.206 -12.119 9.141 1.00 96.31 220 VAL A O 1
ATOM 1619 N N . TRP A 1 221 ? -2.136 -10.525 7.969 1.00 94.38 221 TRP A N 1
ATOM 1620 C CA . TRP A 1 221 ? -1.159 -11.394 7.323 1.00 94.38 221 TRP A CA 1
ATOM 1621 C C . TRP A 1 221 ? 0.236 -11.164 7.898 1.00 94.38 221 TRP A C 1
ATOM 1623 O O . TRP A 1 221 ? 0.717 -10.024 7.952 1.00 94.38 221 TRP A O 1
ATOM 1633 N N . SER A 1 222 ? 0.919 -12.239 8.295 1.00 91.75 222 SER A N 1
ATOM 1634 C CA . SER A 1 222 ? 2.266 -12.154 8.884 1.00 91.75 222 SER A CA 1
ATOM 1635 C C . SER A 1 222 ? 3.267 -11.500 7.924 1.00 91.75 222 SER A C 1
ATOM 1637 O O . SER A 1 222 ? 3.967 -10.549 8.284 1.00 91.75 222 SER A O 1
ATOM 1639 N N . TRP A 1 223 ? 3.293 -11.938 6.664 1.00 92.44 223 TRP A N 1
ATOM 1640 C CA . TRP A 1 223 ? 4.248 -11.418 5.688 1.00 92.44 223 TRP A CA 1
ATOM 1641 C C . TRP A 1 223 ? 3.957 -9.983 5.242 1.00 92.44 223 TRP A C 1
ATOM 1643 O O . TRP A 1 223 ? 4.907 -9.250 4.984 1.00 92.44 223 TRP A O 1
ATOM 1653 N N . GLN A 1 224 ? 2.697 -9.539 5.206 1.00 95.44 224 GLN A N 1
ATOM 1654 C CA . GLN A 1 224 ? 2.357 -8.143 4.890 1.00 95.44 224 GLN A CA 1
ATOM 1655 C C . GLN A 1 224 ? 2.856 -7.188 5.978 1.00 95.44 224 GLN A C 1
ATOM 1657 O O . GLN A 1 224 ? 3.419 -6.135 5.683 1.00 95.44 224 GLN A O 1
ATOM 1662 N N . GLN A 1 225 ? 2.749 -7.579 7.249 1.00 95.50 225 GLN A N 1
ATOM 1663 C CA . GLN A 1 225 ? 3.356 -6.818 8.343 1.00 95.50 225 GLN A CA 1
ATOM 1664 C C . GLN A 1 225 ? 4.882 -6.767 8.219 1.00 95.50 2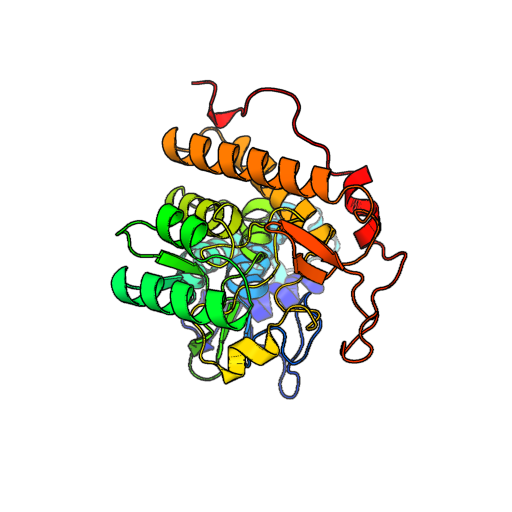25 GLN A C 1
ATOM 1666 O O . GLN A 1 225 ? 5.483 -5.707 8.392 1.00 95.50 225 GLN A O 1
ATOM 1671 N N . ALA A 1 226 ? 5.519 -7.892 7.888 1.00 94.94 226 ALA A N 1
ATOM 1672 C CA . ALA A 1 226 ? 6.962 -7.943 7.674 1.00 94.94 226 ALA A CA 1
ATOM 1673 C C . ALA A 1 226 ? 7.407 -7.099 6.462 1.00 94.94 226 ALA A C 1
ATOM 1675 O O . ALA A 1 226 ? 8.413 -6.392 6.549 1.00 94.94 226 ALA A O 1
ATOM 1676 N N . LEU A 1 227 ? 6.635 -7.114 5.370 1.00 96.50 227 LEU A N 1
ATOM 1677 C CA . LEU A 1 227 ? 6.831 -6.288 4.178 1.00 96.50 227 LEU A CA 1
ATOM 1678 C C . LEU A 1 227 ? 6.796 -4.802 4.540 1.00 96.50 227 LEU A C 1
ATOM 1680 O O . LEU A 1 227 ? 7.738 -4.072 4.228 1.00 96.50 227 LEU A O 1
ATOM 1684 N N . VAL A 1 228 ? 5.750 -4.359 5.246 1.00 98.19 228 VAL A N 1
ATOM 1685 C CA . VAL A 1 228 ? 5.630 -2.967 5.696 1.00 98.19 228 VAL A CA 1
ATOM 1686 C C . VAL A 1 228 ? 6.760 -2.609 6.661 1.00 98.19 228 VAL A C 1
ATOM 1688 O O . VAL A 1 228 ? 7.356 -1.543 6.521 1.00 98.19 228 VAL A O 1
ATOM 1691 N N . ALA A 1 229 ? 7.125 -3.488 7.598 1.00 97.50 229 ALA A N 1
ATOM 1692 C CA . ALA A 1 229 ? 8.228 -3.238 8.525 1.00 97.50 229 ALA A CA 1
ATOM 1693 C C . ALA A 1 229 ? 9.572 -3.051 7.795 1.00 97.50 229 ALA A C 1
ATOM 1695 O O . ALA A 1 229 ? 10.317 -2.118 8.111 1.00 97.50 229 ALA A O 1
ATOM 1696 N N . ALA A 1 230 ? 9.868 -3.894 6.802 1.00 96.88 230 ALA A N 1
ATOM 1697 C CA . ALA A 1 230 ? 11.060 -3.768 5.965 1.00 96.88 230 ALA A CA 1
ATOM 1698 C C . ALA A 1 230 ? 11.018 -2.498 5.100 1.00 96.88 230 ALA A C 1
ATOM 1700 O O . ALA A 1 230 ? 12.017 -1.785 4.989 1.00 96.88 230 ALA A O 1
ATOM 1701 N N . GLY A 1 231 ? 9.853 -2.176 4.534 1.00 97.62 231 GLY A N 1
ATOM 1702 C CA . GLY A 1 231 ? 9.636 -0.960 3.760 1.00 97.62 231 GLY A CA 1
ATOM 1703 C C . GLY A 1 231 ? 9.852 0.308 4.586 1.00 97.62 231 GLY A C 1
ATOM 1704 O O . GLY A 1 231 ? 10.613 1.181 4.176 1.00 97.62 231 GLY A O 1
ATOM 1705 N N . LEU A 1 232 ? 9.254 0.396 5.777 1.00 97.94 232 LEU A N 1
ATOM 1706 C CA . LEU A 1 232 ? 9.446 1.517 6.703 1.00 97.94 232 LEU A CA 1
ATOM 1707 C C . LEU A 1 232 ? 10.918 1.675 7.093 1.00 97.94 232 LEU A C 1
ATOM 1709 O O . LEU A 1 232 ? 11.441 2.786 7.030 1.00 97.94 232 LEU A O 1
ATOM 1713 N N . ALA A 1 233 ? 11.608 0.573 7.405 1.00 96.44 233 ALA A N 1
ATOM 1714 C CA . ALA A 1 233 ? 13.030 0.607 7.740 1.00 96.44 233 ALA A CA 1
ATOM 1715 C C . ALA A 1 233 ? 13.871 1.146 6.573 1.00 96.44 233 ALA A C 1
ATOM 1717 O O . ALA A 1 233 ? 14.748 1.989 6.768 1.00 96.44 233 ALA A O 1
ATOM 1718 N N . ARG A 1 234 ? 13.566 0.716 5.342 1.00 96.44 234 ARG A N 1
ATOM 1719 C CA . ARG A 1 234 ? 14.221 1.226 4.134 1.00 96.44 234 ARG A CA 1
ATOM 1720 C C . ARG A 1 234 ? 13.969 2.721 3.934 1.00 96.44 234 ARG A C 1
ATOM 1722 O O . ARG A 1 234 ? 14.911 3.447 3.627 1.00 96.44 234 ARG A O 1
ATOM 1729 N N . GLN A 1 235 ? 12.737 3.195 4.119 1.00 97.38 235 GLN A N 1
ATOM 1730 C CA . GLN A 1 235 ? 12.432 4.623 3.973 1.00 97.38 235 GLN A CA 1
ATOM 1731 C C . GLN A 1 235 ? 13.084 5.467 5.072 1.00 97.38 235 GLN A C 1
ATOM 1733 O O . GLN A 1 235 ? 13.614 6.533 4.784 1.00 97.38 235 GLN A O 1
ATOM 1738 N N . LEU A 1 236 ? 13.142 4.979 6.310 1.00 96.50 236 LEU A N 1
ATOM 1739 C CA . LEU A 1 236 ? 13.816 5.660 7.421 1.00 96.50 236 LEU A CA 1
ATOM 1740 C C . LEU A 1 236 ? 15.349 5.695 7.291 1.00 96.50 236 LEU A C 1
ATOM 1742 O O . LEU A 1 236 ? 16.004 6.476 7.987 1.00 96.50 236 LEU A O 1
ATOM 1746 N N . ALA A 1 237 ? 15.929 4.884 6.401 1.00 94.94 237 ALA A N 1
ATOM 1747 C CA . ALA A 1 237 ? 17.350 4.931 6.056 1.00 94.94 237 ALA A CA 1
ATOM 1748 C C . ALA A 1 237 ? 17.703 6.069 5.075 1.00 94.94 237 ALA A C 1
ATOM 1750 O O . ALA A 1 237 ? 18.882 6.389 4.896 1.00 94.94 237 ALA A O 1
ATOM 1751 N N . ARG A 1 238 ? 16.702 6.687 4.436 1.00 94.56 238 ARG A N 1
ATOM 1752 C CA . ARG A 1 238 ? 16.892 7.813 3.513 1.00 94.56 238 ARG A CA 1
ATOM 1753 C C . ARG A 1 238 ? 17.377 9.069 4.239 1.00 94.56 238 ARG A C 1
ATOM 1755 O O . ARG A 1 238 ? 17.125 9.257 5.423 1.00 94.56 238 ARG A O 1
ATOM 1762 N N . ARG A 1 239 ? 18.072 9.954 3.519 1.00 92.44 239 ARG A N 1
ATOM 1763 C CA . ARG A 1 239 ? 18.635 11.214 4.062 1.00 92.44 239 ARG A CA 1
ATOM 1764 C C . ARG A 1 239 ? 18.051 12.478 3.429 1.00 92.44 239 ARG A C 1
ATOM 1766 O O . ARG A 1 239 ? 18.459 13.582 3.779 1.00 92.44 239 ARG A O 1
ATOM 1773 N N . ASP A 1 240 ? 17.143 12.309 2.477 1.00 93.38 240 ASP A N 1
ATOM 1774 C CA . ASP A 1 240 ? 16.502 13.367 1.696 1.00 93.38 240 ASP A CA 1
ATOM 1775 C C . ASP A 1 240 ? 15.088 13.714 2.193 1.00 93.38 240 ASP A C 1
ATOM 1777 O O . ASP A 1 240 ? 14.478 14.659 1.699 1.00 93.38 240 ASP A O 1
ATOM 1781 N N . LEU A 1 241 ? 14.565 12.976 3.178 1.00 95.62 241 LEU A N 1
ATOM 1782 C CA . LEU A 1 241 ? 13.206 13.161 3.681 1.00 95.62 241 LEU A CA 1
ATOM 1783 C C . LEU A 1 241 ? 13.086 14.350 4.653 1.00 95.62 241 LEU A C 1
ATOM 1785 O O . LEU A 1 241 ? 13.971 14.553 5.488 1.00 95.62 241 LEU A O 1
ATOM 1789 N N . PRO A 1 242 ? 11.967 15.100 4.618 1.00 95.94 242 PRO A N 1
ATOM 1790 C CA . PRO A 1 242 ? 11.658 16.097 5.637 1.00 95.94 242 PRO A CA 1
ATOM 1791 C C . PRO A 1 242 ? 11.520 15.470 7.032 1.00 95.94 242 PRO A C 1
ATOM 1793 O O . PRO A 1 242 ? 10.946 14.388 7.181 1.00 95.94 242 PRO A O 1
ATOM 1796 N N . ALA A 1 243 ? 11.939 16.202 8.070 1.00 94.62 243 ALA A N 1
ATOM 1797 C CA . ALA A 1 243 ? 11.863 15.744 9.461 1.00 94.62 243 ALA A CA 1
ATOM 1798 C C . ALA A 1 243 ? 10.439 15.318 9.876 1.00 94.62 243 ALA A C 1
ATOM 1800 O O . ALA A 1 243 ? 10.263 14.292 10.525 1.00 94.62 243 ALA A O 1
ATOM 1801 N N . ALA A 1 244 ? 9.409 16.050 9.434 1.00 95.88 244 ALA A N 1
ATOM 1802 C CA . ALA A 1 244 ? 8.015 15.714 9.732 1.00 95.88 244 ALA A CA 1
ATOM 1803 C C . ALA A 1 244 ? 7.595 14.347 9.159 1.00 95.88 244 ALA A C 1
ATOM 1805 O O . ALA A 1 244 ? 6.954 13.558 9.854 1.00 95.88 244 ALA A O 1
ATOM 1806 N N . THR A 1 245 ? 7.984 14.041 7.919 1.00 97.38 245 THR A N 1
ATOM 1807 C CA . THR A 1 245 ? 7.727 12.736 7.291 1.00 97.38 245 THR A CA 1
ATOM 1808 C C . THR A 1 245 ? 8.488 11.630 8.017 1.00 97.38 245 THR A C 1
ATOM 1810 O O . THR A 1 245 ? 7.916 10.585 8.319 1.00 97.38 245 THR A O 1
ATOM 1813 N N . CYS A 1 246 ? 9.740 11.883 8.402 1.00 96.19 246 CYS A N 1
ATOM 1814 C CA . CYS A 1 246 ? 10.522 10.965 9.231 1.00 96.19 246 CYS A CA 1
ATOM 1815 C C . CYS A 1 246 ? 9.844 10.624 10.557 1.00 96.19 246 CYS A C 1
ATOM 1817 O O . CYS A 1 246 ? 9.736 9.449 10.901 1.00 96.19 246 CYS A O 1
ATOM 1819 N N . THR A 1 247 ? 9.334 11.625 11.279 1.00 95.81 247 THR A N 1
ATOM 1820 C CA . THR A 1 247 ? 8.593 11.405 12.526 1.00 95.81 247 THR A CA 1
ATOM 1821 C C . THR A 1 247 ? 7.360 10.533 12.299 1.00 95.81 247 THR A C 1
ATOM 1823 O O . THR A 1 247 ? 7.114 9.616 13.081 1.00 95.81 247 THR A O 1
ATOM 1826 N N . ARG A 1 248 ? 6.604 10.760 11.215 1.00 97.06 248 ARG A N 1
ATOM 1827 C CA . ARG A 1 248 ? 5.418 9.948 10.889 1.00 97.06 248 ARG A CA 1
ATOM 1828 C C . ARG A 1 248 ? 5.779 8.504 10.551 1.00 97.06 248 ARG A C 1
ATOM 1830 O O . ARG A 1 248 ? 5.139 7.592 11.066 1.00 97.06 248 ARG A O 1
ATOM 1837 N N . LEU A 1 249 ? 6.819 8.288 9.747 1.00 97.94 249 LEU A N 1
ATOM 1838 C CA . LEU A 1 249 ? 7.303 6.946 9.408 1.00 97.94 249 LEU A CA 1
ATOM 1839 C C . LEU A 1 249 ? 7.839 6.206 10.639 1.00 97.94 249 LEU A C 1
ATOM 1841 O O . LEU A 1 249 ? 7.549 5.025 10.817 1.00 97.94 249 LEU A O 1
ATOM 1845 N N . ALA A 1 250 ? 8.570 6.895 11.518 1.00 96.44 250 ALA A N 1
ATOM 1846 C CA . ALA A 1 250 ? 9.080 6.316 12.757 1.00 96.44 250 ALA A CA 1
ATOM 1847 C C . ALA A 1 250 ? 7.938 5.932 13.709 1.00 96.44 250 ALA A C 1
ATOM 1849 O O . ALA A 1 250 ? 7.956 4.842 14.280 1.00 96.44 250 ALA A O 1
ATOM 1850 N N . ALA A 1 251 ? 6.913 6.782 13.830 1.00 96.00 251 ALA A N 1
ATOM 1851 C CA . ALA A 1 251 ? 5.714 6.478 14.607 1.00 96.00 251 ALA A CA 1
ATOM 1852 C C . ALA A 1 251 ? 4.948 5.277 14.027 1.00 96.00 251 ALA A C 1
ATOM 1854 O O . ALA A 1 251 ? 4.571 4.376 14.777 1.00 96.00 251 ALA A O 1
ATOM 1855 N N . ALA A 1 252 ? 4.783 5.215 12.700 1.00 97.88 252 ALA A N 1
ATOM 1856 C CA . ALA A 1 252 ? 4.178 4.069 12.025 1.00 97.88 252 ALA A CA 1
ATOM 1857 C C . ALA A 1 252 ? 4.975 2.779 12.278 1.00 97.88 252 ALA A C 1
ATOM 1859 O O . ALA A 1 252 ? 4.386 1.746 12.595 1.00 97.88 252 ALA A O 1
ATOM 1860 N N . GLN A 1 253 ? 6.310 2.838 12.221 1.00 97.62 253 GLN A N 1
ATOM 1861 C CA . GLN A 1 253 ? 7.164 1.683 12.497 1.00 97.62 253 GLN A CA 1
ATOM 1862 C C . GLN A 1 253 ? 7.061 1.224 13.957 1.00 97.62 253 GLN A C 1
ATOM 1864 O O . GLN A 1 253 ? 6.954 0.025 14.215 1.00 97.62 253 GLN A O 1
ATOM 1869 N N . ALA A 1 254 ? 7.064 2.152 14.915 1.00 95.94 254 ALA A N 1
ATOM 1870 C CA . ALA A 1 254 ? 6.906 1.828 16.330 1.00 95.94 254 ALA A CA 1
ATOM 1871 C C . ALA A 1 254 ? 5.533 1.199 16.629 1.00 95.94 254 ALA A C 1
ATOM 1873 O O . ALA A 1 254 ? 5.456 0.183 17.329 1.00 95.94 254 ALA A O 1
ATOM 1874 N N . GLY A 1 255 ? 4.462 1.762 16.058 1.00 96.75 255 GLY A N 1
ATOM 1875 C CA . GLY A 1 255 ? 3.103 1.232 16.179 1.00 96.75 255 GLY A CA 1
ATOM 1876 C C . GLY A 1 255 ? 2.981 -0.172 15.588 1.00 96.75 255 GLY A C 1
ATOM 1877 O O . GLY A 1 255 ? 2.527 -1.088 16.270 1.00 96.75 255 GLY A O 1
ATOM 1878 N N . LEU A 1 256 ? 3.488 -0.371 14.368 1.00 97.44 256 LEU A N 1
ATOM 1879 C CA . LEU A 1 256 ? 3.483 -1.674 13.707 1.00 97.44 256 LEU A CA 1
ATOM 1880 C C . LEU A 1 256 ? 4.239 -2.732 14.517 1.00 97.44 256 LEU A C 1
ATOM 1882 O O . LEU A 1 256 ? 3.717 -3.820 14.728 1.00 97.44 256 LEU A O 1
ATOM 1886 N N . TRP A 1 257 ? 5.438 -2.429 15.022 1.00 96.38 257 TRP A N 1
ATOM 1887 C CA . TRP A 1 257 ? 6.180 -3.401 15.828 1.00 96.38 257 TRP A CA 1
ATOM 1888 C C . TRP A 1 257 ? 5.511 -3.712 17.165 1.00 96.38 257 TRP A C 1
ATOM 1890 O O . TRP A 1 257 ? 5.635 -4.833 17.647 1.00 96.38 257 TRP A O 1
ATOM 1900 N N . THR A 1 258 ? 4.818 -2.746 17.772 1.00 96.00 258 THR A N 1
ATOM 1901 C CA . THR A 1 258 ? 3.992 -3.007 18.961 1.00 96.00 258 THR A CA 1
ATOM 1902 C C . THR A 1 258 ? 2.887 -4.017 18.639 1.00 96.00 258 THR A C 1
ATOM 1904 O O . THR A 1 258 ? 2.695 -4.969 19.391 1.00 96.00 258 THR A O 1
ATOM 1907 N N . ALA A 1 259 ? 2.213 -3.864 17.496 1.00 94.81 259 ALA A N 1
ATOM 1908 C CA . ALA A 1 259 ? 1.165 -4.784 17.059 1.00 94.81 259 ALA A CA 1
ATOM 1909 C C . ALA A 1 259 ? 1.713 -6.174 16.671 1.00 94.81 259 ALA A C 1
ATOM 1911 O O . ALA A 1 259 ? 1.135 -7.188 17.056 1.00 94.81 259 ALA A O 1
ATOM 1912 N N . ILE A 1 260 ? 2.867 -6.236 15.993 1.00 93.38 260 ILE A N 1
ATOM 1913 C CA . ILE A 1 260 ? 3.571 -7.494 15.683 1.00 93.38 260 ILE A CA 1
ATOM 1914 C C . ILE A 1 260 ? 3.935 -8.241 16.974 1.00 93.38 260 ILE A C 1
ATOM 1916 O O . ILE A 1 260 ? 3.708 -9.444 17.076 1.00 93.38 260 ILE A O 1
ATOM 1920 N N . ASP A 1 261 ? 4.468 -7.538 17.980 1.00 92.31 261 ASP A N 1
ATOM 1921 C CA . ASP A 1 261 ? 4.801 -8.147 19.271 1.00 92.31 261 ASP A CA 1
ATOM 1922 C C . ASP A 1 261 ? 3.560 -8.660 20.011 1.00 92.31 261 ASP A C 1
ATOM 1924 O O . ASP A 1 261 ? 3.615 -9.731 20.618 1.00 92.31 261 ASP A O 1
ATOM 1928 N N . ALA A 1 262 ? 2.440 -7.936 19.942 1.00 90.75 262 ALA A N 1
ATOM 1929 C CA . ALA A 1 262 ? 1.169 -8.383 20.512 1.00 90.75 262 ALA A CA 1
ATOM 1930 C C . ALA A 1 262 ? 0.641 -9.659 19.827 1.00 90.75 262 ALA A C 1
ATOM 1932 O O . ALA A 1 262 ? 0.027 -10.502 20.481 1.00 90.75 262 ALA A O 1
ATOM 1933 N N . GLY A 1 263 ? 0.933 -9.834 18.534 1.00 85.62 263 GLY A N 1
ATOM 1934 C CA . GLY A 1 263 ? 0.627 -11.030 17.746 1.00 85.62 263 GLY A CA 1
ATOM 1935 C C . GLY A 1 263 ? 1.664 -12.156 17.833 1.00 85.62 263 GLY A C 1
ATOM 1936 O O . GLY A 1 263 ? 1.562 -13.126 17.084 1.00 85.62 263 GLY A O 1
ATOM 1937 N N . ARG A 1 264 ? 2.669 -12.076 18.719 1.00 84.62 264 ARG A N 1
ATOM 1938 C CA . ARG A 1 264 ? 3.817 -13.008 18.728 1.00 84.62 264 ARG A CA 1
ATOM 1939 C C . ARG A 1 264 ? 3.429 -14.487 18.821 1.00 84.62 264 ARG A C 1
ATOM 1941 O O . ARG A 1 264 ? 4.120 -15.319 18.241 1.00 84.62 264 ARG A O 1
ATOM 1948 N N . SER A 1 265 ? 2.348 -14.826 19.523 1.00 84.06 265 SER A N 1
ATOM 1949 C CA . SER A 1 265 ? 1.875 -16.214 19.642 1.00 84.06 265 SER A CA 1
ATOM 1950 C C . SER A 1 265 ? 1.382 -16.809 18.320 1.00 84.06 265 SER A C 1
ATOM 1952 O O . SER A 1 265 ? 1.393 -18.026 18.173 1.00 84.06 265 SER A O 1
ATOM 1954 N N . VAL A 1 266 ? 0.982 -15.968 17.362 1.00 83.31 266 VAL A N 1
ATOM 1955 C CA . VAL A 1 266 ? 0.459 -16.372 16.047 1.00 83.31 266 VAL A CA 1
ATOM 1956 C C . VAL A 1 266 ? 1.329 -15.893 14.887 1.00 83.31 266 VAL A C 1
ATOM 1958 O O . VAL A 1 266 ? 0.961 -16.085 13.736 1.00 83.31 266 VAL A O 1
ATOM 1961 N N . GLN A 1 267 ? 2.511 -15.331 15.154 1.00 80.00 267 GLN A N 1
ATOM 1962 C CA . GLN A 1 267 ? 3.390 -14.759 14.122 1.00 80.00 267 GLN A CA 1
ATOM 1963 C C . GLN A 1 267 ? 3.871 -15.770 13.066 1.00 80.00 267 GLN A C 1
ATOM 1965 O O . GLN A 1 267 ? 4.282 -15.366 11.982 1.00 80.00 267 GLN A O 1
ATOM 1970 N N . SER A 1 268 ? 3.862 -17.067 13.397 1.00 77.56 268 SER A N 1
ATOM 1971 C CA . SER A 1 268 ? 4.175 -18.169 12.479 1.00 77.56 268 SER A CA 1
ATOM 1972 C C . SER A 1 268 ? 2.942 -18.709 11.750 1.00 77.56 268 SER A C 1
ATOM 1974 O O . SER A 1 268 ? 3.061 -19.635 10.956 1.00 77.56 268 SER A O 1
ATOM 1976 N N . SER A 1 269 ? 1.758 -18.160 12.010 1.00 81.75 269 SER A N 1
ATOM 1977 C CA . SER A 1 269 ? 0.571 -18.448 11.207 1.00 81.75 269 SER A CA 1
ATOM 1978 C C . SER A 1 269 ? 0.651 -17.654 9.908 1.00 81.75 269 SER A C 1
ATOM 1980 O O . SER A 1 269 ? 1.218 -16.557 9.857 1.00 81.75 269 SER A O 1
ATOM 1982 N N . GLU A 1 270 ? 0.083 -18.211 8.847 1.00 83.19 270 GLU A N 1
ATOM 1983 C CA . GLU A 1 270 ? -0.053 -17.518 7.569 1.00 83.19 270 GLU A CA 1
ATOM 1984 C C . GLU A 1 270 ? -0.817 -16.197 7.746 1.00 83.19 270 GLU A C 1
ATOM 1986 O O . GLU A 1 270 ? -0.302 -15.112 7.445 1.00 83.19 270 GLU A O 1
ATOM 1991 N N . LEU A 1 271 ? -2.003 -16.302 8.344 1.00 90.62 271 LEU A N 1
ATOM 1992 C CA . LEU A 1 271 ? -2.871 -15.186 8.665 1.00 90.62 271 LEU A CA 1
ATOM 1993 C C . LEU A 1 271 ? -3.724 -15.491 9.903 1.00 90.62 271 LEU A C 1
ATOM 1995 O O . LEU A 1 271 ? -3.812 -16.637 10.348 1.00 90.62 271 LEU A O 1
ATOM 1999 N N . TRP A 1 272 ? -4.345 -14.463 10.468 1.00 93.06 272 TRP A N 1
ATOM 2000 C CA . TRP A 1 272 ? -5.329 -14.611 11.534 1.00 93.06 272 TRP A CA 1
ATOM 2001 C C . TRP A 1 272 ? -6.448 -13.584 11.409 1.00 93.06 272 TRP A C 1
ATOM 2003 O O . TRP A 1 272 ? -6.281 -12.489 10.863 1.00 93.06 272 TRP A O 1
ATOM 2013 N N . SER A 1 273 ? -7.596 -13.965 11.955 1.00 94.31 273 SER A N 1
ATOM 2014 C CA . SER A 1 273 ? -8.769 -13.117 12.078 1.00 94.31 273 SER A CA 1
ATOM 2015 C C . SER A 1 273 ? -8.795 -12.430 13.448 1.00 94.31 273 SER A C 1
ATOM 2017 O O . SER A 1 273 ? -7.871 -12.534 14.268 1.00 94.31 273 SER A O 1
ATOM 2019 N N . TRP A 1 274 ? -9.869 -11.701 13.717 1.00 95.31 274 TRP A N 1
ATOM 2020 C CA . TRP A 1 274 ? -10.093 -11.034 14.983 1.00 95.31 274 TRP A CA 1
ATOM 2021 C C . TRP A 1 274 ? -11.572 -10.991 15.346 1.00 95.31 274 TRP A C 1
ATOM 2023 O O . TRP A 1 274 ? -12.461 -11.016 14.503 1.00 95.31 274 TRP A O 1
ATOM 2033 N N . ARG A 1 275 ? -11.821 -10.852 16.645 1.00 94.94 275 ARG A N 1
ATOM 2034 C CA . ARG A 1 275 ? -13.110 -10.430 17.197 1.00 94.94 275 ARG A CA 1
ATOM 2035 C C . ARG A 1 275 ? -12.891 -9.275 18.158 1.00 94.94 275 ARG A C 1
ATOM 2037 O O . ARG A 1 275 ? -11.831 -9.185 18.780 1.00 94.94 275 ARG A O 1
ATOM 2044 N N . TYR A 1 276 ? -13.884 -8.412 18.312 1.00 95.50 276 TYR A N 1
ATOM 2045 C CA . TYR A 1 276 ? -13.843 -7.357 19.318 1.00 95.50 276 TYR A CA 1
ATOM 2046 C C . TYR A 1 276 ? -14.674 -7.774 20.533 1.00 95.50 276 TYR A C 1
ATOM 2048 O O . TYR A 1 276 ? -15.875 -8.001 20.419 1.00 95.50 276 TYR A O 1
ATOM 2056 N N . ALA A 1 277 ? -14.024 -7.934 21.686 1.00 94.56 277 ALA A N 1
ATOM 2057 C CA . ALA A 1 277 ? -14.660 -8.379 22.924 1.00 94.56 277 ALA A CA 1
ATOM 2058 C C . ALA A 1 277 ? -13.959 -7.765 24.140 1.00 94.56 277 ALA A C 1
ATOM 2060 O O . ALA A 1 277 ? -12.735 -7.603 24.146 1.00 94.56 277 ALA A O 1
ATOM 2061 N N . ASP A 1 278 ? -14.736 -7.429 25.170 1.00 93.62 278 ASP A N 1
ATOM 2062 C CA . ASP A 1 278 ? -14.241 -6.851 26.428 1.00 93.62 278 ASP A CA 1
ATOM 2063 C C . ASP A 1 278 ? -13.385 -5.589 26.221 1.00 93.62 278 ASP A C 1
ATOM 2065 O O . ASP A 1 278 ? -12.358 -5.392 26.868 1.00 93.62 278 ASP A O 1
ATOM 2069 N N . GLY A 1 279 ? -13.778 -4.747 25.258 1.00 93.62 279 GLY A N 1
ATOM 2070 C CA . GLY A 1 279 ? -13.080 -3.496 24.945 1.00 93.62 279 GLY A CA 1
ATOM 2071 C C . GLY A 1 279 ? -11.741 -3.663 24.216 1.00 93.62 279 GLY A C 1
ATOM 2072 O O . GLY A 1 279 ? -10.988 -2.693 24.105 1.00 93.62 279 GLY A O 1
ATOM 2073 N N . ALA A 1 280 ? -11.426 -4.853 23.697 1.00 95.19 280 ALA A N 1
ATOM 2074 C CA . ALA A 1 280 ? -10.178 -5.111 22.986 1.00 95.19 280 ALA A CA 1
ATOM 2075 C C . ALA A 1 280 ? -10.364 -5.997 21.746 1.00 95.19 280 ALA A C 1
ATOM 2077 O O . ALA A 1 280 ? -11.255 -6.845 21.673 1.00 95.19 280 ALA A O 1
ATOM 2078 N N . TYR A 1 281 ? -9.452 -5.838 20.784 1.00 95.94 281 TYR A N 1
ATOM 2079 C CA . TYR A 1 281 ? -9.276 -6.808 19.708 1.00 95.94 281 TYR A CA 1
ATOM 2080 C C . TYR A 1 281 ? -8.699 -8.103 20.288 1.00 95.94 281 TYR A C 1
ATOM 2082 O O . TYR A 1 281 ? -7.737 -8.077 21.059 1.00 95.94 281 TYR A O 1
ATOM 2090 N N . ARG A 1 282 ? -9.276 -9.241 19.912 1.00 94.94 282 ARG A N 1
ATOM 2091 C CA . ARG A 1 282 ? -8.814 -10.582 20.274 1.00 94.94 282 ARG A CA 1
ATOM 2092 C C . ARG A 1 282 ? -8.473 -11.333 19.002 1.00 94.94 282 ARG A C 1
ATOM 2094 O O . ARG A 1 282 ? -9.282 -11.351 18.080 1.00 94.94 282 ARG A O 1
ATOM 2101 N N . ILE A 1 283 ? -7.300 -11.957 18.982 1.00 93.31 283 ILE A N 1
ATOM 2102 C CA . ILE A 1 283 ? -6.899 -12.851 17.895 1.00 93.31 283 ILE A CA 1
ATOM 2103 C C . ILE A 1 283 ? -7.907 -13.997 17.820 1.00 93.31 283 ILE A C 1
ATOM 2105 O O . ILE A 1 283 ? -8.245 -14.599 18.842 1.00 93.31 283 ILE A O 1
ATOM 2109 N N . ALA A 1 284 ? -8.372 -14.278 16.611 1.00 91.19 284 ALA A N 1
ATOM 2110 C CA . ALA A 1 284 ? -9.177 -15.442 16.295 1.00 91.19 284 ALA A CA 1
ATOM 2111 C C . ALA A 1 284 ? -8.446 -16.268 15.224 1.00 91.19 284 ALA A C 1
ATOM 2113 O O . ALA A 1 284 ? -7.870 -15.681 14.302 1.00 91.19 284 ALA A O 1
ATOM 2114 N N . PRO A 1 285 ? -8.439 -17.608 15.324 1.00 86.44 285 PRO A N 1
ATOM 2115 C CA . PRO A 1 285 ? -7.976 -18.437 14.221 1.00 86.44 285 PRO A CA 1
ATOM 2116 C C . PRO A 1 285 ? -8.826 -18.150 12.984 1.00 86.44 285 PRO A C 1
ATOM 2118 O O . PRO A 1 285 ? -10.043 -18.009 13.090 1.00 86.44 285 PRO A O 1
ATOM 2121 N N . PHE A 1 286 ? -8.180 -18.054 11.831 1.00 83.56 286 PHE A N 1
ATOM 2122 C CA . PHE A 1 286 ? -8.875 -17.999 10.553 1.00 83.56 286 PHE A CA 1
ATOM 2123 C C . PHE A 1 286 ? -9.282 -19.425 10.152 1.00 83.56 286 PHE A C 1
ATOM 2125 O O . PHE A 1 286 ? -8.493 -20.348 10.346 1.00 83.56 286 PHE A O 1
ATOM 2132 N N . GLY A 1 287 ? -10.496 -19.639 9.654 1.00 70.50 287 GLY A N 1
ATOM 2133 C CA . GLY A 1 287 ? -11.013 -20.976 9.318 1.00 70.50 287 GLY A CA 1
ATOM 2134 C C . GLY A 1 287 ? -11.890 -21.624 10.401 1.00 70.50 287 GLY A C 1
ATOM 2135 O O . GLY A 1 287 ? -12.567 -22.618 10.144 1.00 70.50 287 GLY A O 1
ATOM 2136 N N . ALA A 1 288 ? -11.874 -21.118 11.640 1.00 56.84 288 ALA A N 1
ATOM 2137 C CA . ALA A 1 288 ? -12.425 -21.835 12.794 1.00 56.84 288 ALA A CA 1
ATOM 2138 C C . ALA A 1 288 ? -13.931 -21.631 13.037 1.00 56.84 288 ALA A C 1
ATOM 2140 O O . ALA A 1 288 ? -14.507 -22.378 13.831 1.00 56.84 288 ALA A O 1
ATOM 2141 N N . SER A 1 289 ? -14.584 -20.651 12.399 1.00 54.84 289 SER A N 1
ATOM 2142 C CA . SER A 1 289 ? -16.033 -20.420 12.559 1.00 54.84 289 SER A CA 1
ATOM 2143 C C . SER A 1 289 ? -16.894 -21.241 11.588 1.00 54.84 289 SER A C 1
ATOM 2145 O O . SER A 1 289 ? -18.120 -21.190 11.678 1.00 54.84 289 SER A O 1
ATOM 2147 N N . GLY A 1 290 ? -16.290 -22.036 10.693 1.00 44.34 290 GLY A N 1
ATOM 2148 C CA . GLY A 1 290 ? -17.000 -22.897 9.736 1.00 44.34 290 GLY A CA 1
ATOM 2149 C C . GLY A 1 290 ? -17.715 -22.150 8.599 1.00 44.34 290 GLY A C 1
ATOM 2150 O O . GLY A 1 290 ? -18.362 -22.793 7.775 1.00 44.34 290 GLY A O 1
ATOM 2151 N N . GLY A 1 291 ? -17.609 -20.814 8.559 1.00 47.78 291 GLY A N 1
ATOM 2152 C CA . GLY A 1 291 ? -18.085 -19.939 7.478 1.00 47.78 291 GLY A CA 1
ATOM 2153 C C . GLY A 1 291 ? -16.963 -19.289 6.658 1.00 47.78 291 GLY A C 1
ATOM 2154 O O . GLY A 1 291 ? -17.245 -18.589 5.687 1.00 47.78 291 GLY A O 1
ATOM 2155 N N . ASP A 1 292 ? -15.707 -19.526 7.035 1.00 49.09 292 ASP A N 1
ATOM 2156 C CA . ASP A 1 292 ? -14.529 -19.021 6.338 1.00 49.09 292 ASP A CA 1
ATOM 2157 C C . ASP A 1 292 ? -14.378 -19.718 4.976 1.00 49.09 292 ASP A C 1
ATOM 2159 O O . ASP A 1 292 ? -14.492 -20.940 4.871 1.00 49.09 292 ASP A O 1
ATOM 2163 N N . ALA A 1 293 ? -14.139 -18.939 3.918 1.00 49.22 293 ALA A N 1
ATOM 2164 C CA . ALA A 1 293 ? -14.074 -19.464 2.552 1.00 49.22 293 ALA A CA 1
ATOM 2165 C C . ALA A 1 293 ? -12.823 -20.327 2.284 1.00 49.22 293 ALA A C 1
ATOM 2167 O O . ALA A 1 293 ? -12.856 -21.140 1.365 1.00 49.22 293 ALA A O 1
ATOM 2168 N N . ASP A 1 294 ? -11.768 -20.176 3.097 1.00 51.62 294 ASP A N 1
ATOM 2169 C CA . ASP A 1 294 ? -10.480 -20.869 2.980 1.00 51.62 294 ASP A CA 1
ATOM 2170 C C . ASP A 1 294 ? -9.884 -21.146 4.382 1.00 51.62 294 ASP A C 1
ATOM 2172 O O . ASP A 1 294 ? -10.055 -20.352 5.307 1.00 51.62 294 ASP A O 1
ATOM 2176 N N . GLU A 1 295 ? -9.165 -22.259 4.565 1.00 51.84 295 GLU A N 1
ATOM 2177 C CA . GLU A 1 295 ? -8.481 -22.596 5.829 1.00 51.84 295 GLU A CA 1
ATOM 2178 C C . GLU A 1 295 ? -7.046 -22.032 5.859 1.00 51.84 295 GLU A C 1
ATOM 2180 O O . GLU A 1 295 ? -6.309 -22.137 4.878 1.00 51.84 295 GLU A O 1
ATOM 2185 N N . SER A 1 296 ? -6.598 -21.472 6.993 1.00 54.94 296 SER A N 1
ATOM 2186 C CA . SER A 1 296 ? -5.196 -21.040 7.145 1.00 54.94 296 SER A CA 1
ATOM 2187 C C . SER A 1 296 ? -4.252 -22.237 7.296 1.00 54.94 296 SER A C 1
ATOM 2189 O O . SER A 1 296 ? -4.512 -23.116 8.122 1.00 54.94 296 SER A O 1
ATOM 2191 N N . ASN A 1 297 ? -3.113 -22.250 6.595 1.00 55.69 297 ASN A N 1
ATOM 2192 C CA . ASN A 1 297 ? -2.117 -23.309 6.762 1.00 55.69 297 ASN A CA 1
ATOM 2193 C C . ASN A 1 297 ? -1.122 -22.971 7.892 1.00 55.69 297 ASN A C 1
ATOM 2195 O O . ASN A 1 297 ? -0.596 -21.860 7.985 1.00 55.69 297 ASN A O 1
ATOM 2199 N N . ALA A 1 298 ? -0.830 -23.950 8.753 1.00 46.84 298 ALA A N 1
ATOM 2200 C CA . ALA A 1 298 ? 0.048 -23.791 9.914 1.00 46.84 298 ALA A CA 1
ATOM 2201 C C . ALA A 1 298 ? 1.525 -23.510 9.557 1.00 46.84 298 ALA A C 1
ATOM 2203 O O . ALA A 1 298 ? 2.277 -23.050 10.418 1.00 46.84 298 ALA A O 1
ATOM 2204 N N . ALA A 1 299 ? 1.960 -23.778 8.317 1.00 51.25 299 ALA A N 1
ATOM 2205 C CA . ALA A 1 299 ? 3.324 -23.502 7.867 1.00 51.25 299 ALA A CA 1
ATOM 2206 C C . ALA A 1 299 ? 3.404 -23.238 6.351 1.00 51.25 299 ALA A C 1
ATOM 2208 O O . ALA A 1 299 ? 3.574 -24.161 5.555 1.00 51.25 299 ALA A O 1
ATOM 2209 N N . GLN A 1 300 ? 3.357 -21.966 5.949 1.00 55.78 300 GLN A N 1
ATOM 2210 C CA . GLN A 1 300 ? 3.780 -21.531 4.611 1.00 55.78 300 GLN A CA 1
ATOM 2211 C C . GLN A 1 300 ? 5.150 -20.838 4.678 1.00 55.78 300 GLN A C 1
ATOM 2213 O O . GLN A 1 300 ? 5.594 -20.433 5.749 1.00 55.78 300 GLN A O 1
ATOM 2218 N N . LEU A 1 301 ? 5.845 -20.651 3.547 1.00 57.25 301 LEU A N 1
ATOM 2219 C CA . LEU A 1 301 ? 7.131 -19.921 3.511 1.00 57.25 301 LEU A CA 1
ATOM 2220 C C . LEU A 1 301 ? 7.018 -18.539 4.192 1.00 57.25 301 LEU A C 1
ATOM 2222 O O . LEU A 1 301 ? 7.924 -18.095 4.901 1.00 57.25 301 LEU A O 1
ATOM 2226 N N . TRP A 1 302 ? 5.853 -17.912 4.043 1.00 67.19 302 TRP A N 1
ATOM 2227 C CA . TRP A 1 302 ? 5.453 -16.648 4.656 1.00 67.19 302 TRP A CA 1
ATOM 2228 C C . TRP A 1 302 ? 5.465 -16.664 6.194 1.00 67.19 302 TRP A C 1
ATOM 2230 O O . TRP A 1 302 ? 5.755 -15.642 6.808 1.00 67.19 302 TRP A O 1
ATOM 2240 N N . SER A 1 303 ? 5.284 -17.826 6.826 1.00 66.75 303 SER A N 1
ATOM 2241 C CA . SER A 1 303 ? 5.359 -18.018 8.282 1.00 66.75 303 SER A CA 1
ATOM 2242 C C . SER A 1 303 ? 6.762 -17.798 8.866 1.00 66.75 303 SER A C 1
ATOM 2244 O O . SER A 1 303 ? 6.929 -17.728 10.083 1.00 66.75 303 SER A O 1
ATOM 2246 N N . THR A 1 304 ? 7.797 -17.702 8.021 1.00 75.56 304 THR A N 1
ATOM 2247 C CA . THR A 1 304 ? 9.206 -17.608 8.448 1.00 75.56 304 THR A CA 1
ATOM 2248 C C . THR A 1 304 ? 9.816 -16.214 8.295 1.00 75.56 304 THR A C 1
ATOM 2250 O O . THR A 1 304 ? 10.988 -16.009 8.616 1.00 75.56 304 THR A O 1
ATOM 2253 N N . VAL A 1 305 ? 9.035 -15.220 7.861 1.00 81.62 305 VAL A N 1
ATOM 2254 C CA . VAL A 1 305 ? 9.530 -13.863 7.556 1.00 81.62 305 VAL A CA 1
ATOM 2255 C C . VAL A 1 305 ? 10.263 -13.193 8.724 1.00 81.62 305 VAL A C 1
ATOM 2257 O O . VAL A 1 305 ? 11.246 -12.478 8.517 1.00 81.62 305 VAL A O 1
ATOM 2260 N N . TYR A 1 306 ? 9.861 -13.473 9.965 1.00 81.94 306 TYR A N 1
ATOM 2261 C CA . TYR A 1 306 ? 10.477 -12.899 11.167 1.00 81.94 306 TYR A CA 1
ATOM 2262 C C . TYR A 1 306 ? 11.832 -13.525 11.542 1.00 81.94 306 TYR A C 1
ATOM 2264 O O . TYR A 1 306 ? 12.498 -13.066 12.477 1.00 81.94 306 TYR A O 1
ATOM 2272 N N . LEU A 1 307 ? 12.305 -14.532 10.797 1.00 79.75 307 LEU A N 1
ATOM 2273 C CA . LEU A 1 307 ? 13.712 -14.935 10.838 1.00 79.75 307 LEU A CA 1
ATOM 2274 C C . LEU A 1 307 ? 14.609 -13.835 10.250 1.00 79.75 307 LEU A C 1
ATOM 2276 O O . LEU A 1 307 ? 15.651 -13.540 10.833 1.00 79.75 307 LEU A O 1
ATOM 2280 N N . ALA A 1 308 ? 14.169 -13.193 9.162 1.00 83.06 308 ALA A N 1
ATOM 2281 C CA . ALA A 1 308 ? 14.924 -12.171 8.436 1.00 83.06 308 ALA A CA 1
ATOM 2282 C C . ALA A 1 308 ? 14.557 -10.731 8.838 1.00 83.06 308 ALA A C 1
ATOM 2284 O O . ALA A 1 308 ? 15.411 -9.846 8.803 1.00 83.06 308 ALA A O 1
ATOM 2285 N N . VAL A 1 309 ? 13.308 -10.481 9.240 1.00 86.69 309 VAL A N 1
ATOM 2286 C CA . VAL A 1 309 ? 12.834 -9.145 9.631 1.00 86.69 309 VAL A CA 1
ATOM 2287 C C . VAL A 1 309 ? 12.866 -9.001 11.150 1.00 86.69 309 VAL A C 1
ATOM 2289 O O . VAL A 1 309 ? 12.196 -9.741 11.870 1.00 86.69 309 VAL A O 1
ATOM 2292 N N . LYS A 1 310 ? 13.648 -8.038 11.649 1.00 86.94 310 LYS A N 1
ATOM 2293 C CA . LYS A 1 310 ? 13.834 -7.768 13.084 1.00 86.94 310 LYS A CA 1
ATOM 2294 C C . LYS A 1 310 ? 13.406 -6.352 13.438 1.00 86.94 310 LYS A C 1
ATOM 2296 O O . LYS A 1 310 ? 13.513 -5.445 12.611 1.00 86.94 310 LYS A O 1
ATOM 2301 N N . ARG A 1 311 ? 12.970 -6.161 14.689 1.00 90.06 311 ARG A N 1
ATOM 2302 C CA . ARG A 1 311 ? 12.724 -4.822 15.229 1.00 90.06 311 ARG A CA 1
ATOM 2303 C C . ARG A 1 311 ? 14.012 -3.995 15.100 1.00 90.06 311 ARG A C 1
ATOM 2305 O O . ARG A 1 311 ? 15.056 -4.467 15.551 1.00 90.06 311 ARG A O 1
ATOM 2312 N N . PRO A 1 312 ? 13.953 -2.786 14.514 1.00 87.44 312 PRO A N 1
ATOM 2313 C CA . PRO A 1 312 ? 15.099 -1.894 14.453 1.00 87.44 312 PRO A CA 1
ATOM 2314 C C . PRO A 1 312 ? 15.656 -1.600 15.847 1.00 87.44 312 PRO A C 1
ATOM 2316 O O . PRO A 1 312 ? 14.904 -1.308 16.778 1.00 87.44 312 PRO A O 1
ATOM 2319 N N . THR A 1 313 ? 16.979 -1.651 15.979 1.00 81.00 313 THR A N 1
ATOM 2320 C CA . THR A 1 313 ? 17.709 -1.248 17.184 1.00 81.00 313 THR A CA 1
ATOM 2321 C C . THR A 1 313 ? 18.450 0.054 16.893 1.00 81.00 313 THR A C 1
ATOM 2323 O O . THR A 1 313 ? 19.362 0.063 16.068 1.00 81.00 313 THR A O 1
ATOM 2326 N N . GLY A 1 314 ? 18.069 1.147 17.556 1.00 73.12 314 GLY A N 1
ATOM 2327 C CA . GLY A 1 314 ? 18.697 2.465 17.392 1.00 73.12 314 GLY A CA 1
ATOM 2328 C C . GLY A 1 314 ? 17.822 3.504 16.670 1.00 73.12 314 GLY A C 1
ATOM 2329 O O . GLY A 1 314 ? 16.744 3.172 16.173 1.00 73.12 314 GLY A O 1
ATOM 2330 N N . PRO A 1 315 ? 18.253 4.779 16.655 1.00 68.81 315 PRO A N 1
ATOM 2331 C CA . PRO A 1 315 ? 17.494 5.874 16.054 1.00 68.81 315 PRO A CA 1
ATOM 2332 C C . PRO A 1 315 ? 17.464 5.777 14.521 1.00 68.81 315 PRO A C 1
ATOM 2334 O O . PRO A 1 315 ? 18.399 5.281 13.891 1.00 68.81 315 PRO A O 1
ATOM 2337 N N . ALA A 1 316 ? 16.393 6.284 13.907 1.00 75.00 316 ALA A N 1
ATOM 2338 C CA . ALA A 1 316 ? 16.262 6.322 12.453 1.00 75.00 316 ALA A CA 1
ATOM 2339 C C . ALA A 1 316 ? 17.317 7.249 11.825 1.00 75.00 316 ALA A C 1
ATOM 2341 O O . ALA A 1 316 ? 17.483 8.388 12.266 1.00 75.00 316 ALA A O 1
ATOM 2342 N N . ALA A 1 317 ? 17.974 6.811 10.746 1.00 74.69 317 ALA A N 1
ATOM 2343 C CA . ALA A 1 317 ? 19.003 7.608 10.070 1.00 74.69 317 ALA A CA 1
ATOM 2344 C C . ALA A 1 317 ? 18.471 8.963 9.572 1.00 74.69 317 ALA A C 1
ATOM 2346 O O . ALA A 1 317 ? 19.196 9.955 9.583 1.00 74.69 317 ALA A O 1
ATOM 2347 N N . CYS A 1 318 ? 17.196 9.023 9.191 1.00 77.50 318 CYS A N 1
ATOM 2348 C CA . CYS A 1 318 ? 16.570 10.249 8.715 1.00 77.50 318 CYS A CA 1
ATOM 2349 C C . CYS A 1 318 ? 16.232 11.266 9.832 1.00 77.50 318 CYS A C 1
ATOM 2351 O O . CYS A 1 318 ? 15.882 12.403 9.534 1.00 77.50 318 CYS A O 1
ATOM 2353 N N . THR A 1 319 ? 16.399 10.891 11.112 1.00 63.84 319 THR A N 1
ATOM 2354 C CA . THR A 1 319 ? 16.327 11.811 12.271 1.00 63.84 319 THR A CA 1
ATOM 2355 C C . THR A 1 319 ? 17.686 12.368 12.705 1.00 63.84 319 THR A C 1
ATOM 2357 O O . THR A 1 319 ? 17.739 13.230 13.572 1.00 63.84 319 THR A O 1
ATOM 2360 N N . ALA A 1 320 ? 18.792 11.905 12.112 1.00 57.91 320 ALA A N 1
ATOM 2361 C CA . ALA A 1 320 ? 20.152 12.269 12.519 1.00 57.91 320 ALA A CA 1
ATOM 2362 C C . ALA A 1 320 ? 20.666 13.585 11.886 1.00 57.91 320 ALA A C 1
ATOM 2364 O O . ALA A 1 320 ? 21.832 13.662 11.493 1.00 57.91 320 ALA A O 1
ATOM 2365 N N . ARG A 1 321 ? 19.809 14.606 11.753 1.00 51.25 321 ARG A N 1
ATOM 2366 C CA . ARG A 1 321 ? 20.194 15.958 11.315 1.00 51.25 321 ARG A CA 1
ATOM 2367 C C . ARG A 1 321 ? 19.717 17.010 12.297 1.00 51.25 321 ARG A C 1
ATOM 2369 O O . ARG A 1 321 ? 18.515 16.973 12.632 1.00 51.25 321 ARG A O 1
#

pLDDT: mean 92.72, std 10.92, range [44.34, 98.81]

Radius of gyration: 19.81 Å; chains: 1; bounding box: 49×41×57 Å